Protein AF-Q7RFS0-F1 (afdb_monomer_lite)

Foldseek 3Di:
DPPVVVVPPPPPDVPPPVVVVVVVVLVVVCVVCVPPPLVVLAQQELVNLVVVVVLLLVLLVLVLVLLVLLLVLLVLLVVDAPDPLNLQLQQCCFVVVPPVSCVVDPSSVVLVVSQQVSLVVQLVSCVVSPNNVLSVLLSLLSSLVSVLSSVLSVLQQQFQAPDPVCCVVDVRGNVPVSVVVNVVSVVVSCVSVVLSVCVVVVNFWDWDWDWDQDPPPDDDDDPPRDTDTDIDIDTSSSVSLLVCLLLLNDGLSSLSYDHPLDPVVLVVSLVSSLVSLVVNLVVLVVSLVVSLVSCVVPPSHDPVSSVVSSVSNSVSSVVSSVSSNVSNVSSNVSSVSVVSVVVVVVVVVVVVVVVVVVVVVVVVVVVVPDDDD

pLDDT: mean 70.52, std 19.27, range [23.48, 95.38]

Sequence (373 aa):
VNIYKINEASYNRPTNIIYDKIQKYYYFLYIKYNGINLKKNISCYVDDIKTNSIKNILLFIFFICLIAVKITIIAIIYAFNFDNQLKQNLYQITHFHNIQNIELSLMLQIIFIIISVYAISVFLINFFTYSLFEAIFMFILYISNLLSYSFVLFILSFSPPSYNIFVYFTAQKDILLILCVFIYEIHLFLSDSYMFIYMLIGGEYITYKYRTENKQQNNVNNDYKKIEEVSVSISVISFMVVKIIKYMKAPLLLNRIIIGNNFIKNTRLDNFLYFSHIKEIIVKLIIYFFCFFILEKNGYINFFFLVTLFSINIFISLLYLILTKIYRNAAMKSIIVQSIFSDINRGMHTFLTFAFYLAKFSCQILYFFPLFR

Organism: Plasmodium yoelii yoelii (NCBI:txid73239)

Structure (mmCIF, N/CA/C/O backbone):
data_AF-Q7RFS0-F1
#
_entry.id   AF-Q7RFS0-F1
#
loop_
_atom_site.group_PDB
_atom_site.id
_atom_site.type_symbol
_atom_site.label_atom_id
_atom_site.label_alt_id
_atom_site.label_comp_id
_atom_site.label_asym_id
_atom_site.label_entity_id
_atom_site.label_seq_id
_atom_site.pdbx_PDB_ins_code
_atom_site.Cartn_x
_atom_site.Cartn_y
_atom_site.Cartn_z
_atom_site.occupancy
_atom_site.B_iso_or_equiv
_atom_site.auth_seq_id
_atom_site.auth_comp_id
_atom_site.auth_asym_id
_atom_site.auth_atom_id
_atom_site.pdbx_PDB_model_num
ATOM 1 N N . VAL A 1 1 ? 7.204 31.954 -35.630 1.00 33.44 1 VAL A N 1
ATOM 2 C CA . VAL A 1 1 ? 8.689 32.007 -35.714 1.00 33.44 1 VAL A CA 1
ATOM 3 C C . VAL A 1 1 ? 9.140 31.163 -36.901 1.00 33.44 1 VAL A C 1
ATOM 5 O O . VAL A 1 1 ? 8.712 30.023 -37.007 1.00 33.44 1 VAL A O 1
ATOM 8 N N . ASN A 1 2 ? 9.913 31.740 -37.826 1.00 23.48 2 ASN A N 1
ATOM 9 C CA . ASN A 1 2 ? 10.309 31.112 -39.090 1.00 23.48 2 ASN A CA 1
ATOM 10 C C . ASN A 1 2 ? 11.392 30.041 -38.833 1.00 23.48 2 ASN A C 1
ATOM 12 O O . ASN A 1 2 ? 12.508 30.382 -38.441 1.00 23.48 2 ASN A O 1
ATOM 16 N N . ILE A 1 3 ? 11.051 28.759 -38.995 1.00 29.56 3 ILE A N 1
ATOM 17 C CA . ILE A 1 3 ? 11.868 27.601 -38.567 1.00 29.56 3 ILE A CA 1
ATOM 18 C C . ILE A 1 3 ? 13.227 27.555 -39.291 1.00 29.56 3 ILE A C 1
ATOM 20 O O . ILE A 1 3 ? 14.213 27.092 -38.726 1.00 29.56 3 ILE A O 1
ATOM 24 N N . TYR A 1 4 ? 13.322 28.141 -40.485 1.00 28.92 4 TYR A N 1
ATOM 25 C CA . TYR A 1 4 ? 14.564 28.199 -41.260 1.00 28.92 4 TYR A CA 1
ATOM 26 C C . TYR A 1 4 ? 15.617 29.179 -40.714 1.00 28.92 4 TYR A C 1
ATOM 28 O O . TYR A 1 4 ? 16.790 29.033 -41.037 1.00 28.92 4 TYR A O 1
ATOM 36 N N . LYS A 1 5 ? 15.248 30.127 -39.837 1.00 27.48 5 LYS A N 1
ATOM 37 C CA . LYS A 1 5 ? 16.207 31.061 -39.207 1.00 27.48 5 LYS A CA 1
ATOM 38 C C . LYS A 1 5 ? 16.898 30.507 -37.954 1.00 27.48 5 LYS A C 1
ATOM 40 O O . LYS A 1 5 ? 17.802 31.149 -37.432 1.00 27.48 5 LYS A O 1
ATOM 45 N N . ILE A 1 6 ? 16.509 29.328 -37.460 1.00 34.56 6 ILE A N 1
ATOM 46 C CA . ILE A 1 6 ? 17.149 28.716 -36.278 1.00 34.56 6 ILE A CA 1
ATOM 47 C C . ILE A 1 6 ? 18.483 28.041 -36.646 1.00 34.56 6 ILE A C 1
ATOM 49 O O . ILE A 1 6 ? 19.317 27.833 -35.770 1.00 34.56 6 ILE A O 1
ATOM 53 N N . ASN A 1 7 ? 18.742 27.783 -37.932 1.00 31.30 7 ASN A N 1
ATOM 54 C CA . ASN A 1 7 ? 20.014 27.204 -38.376 1.00 31.30 7 ASN A CA 1
ATOM 55 C C . ASN A 1 7 ? 21.203 28.182 -38.314 1.00 31.30 7 ASN A C 1
ATOM 57 O O . ASN A 1 7 ? 22.340 27.731 -38.397 1.00 31.30 7 ASN A O 1
ATOM 61 N N . GLU A 1 8 ? 20.967 29.485 -38.124 1.00 34.28 8 GLU A N 1
ATOM 62 C CA . GLU A 1 8 ? 22.029 30.507 -38.062 1.00 34.28 8 GLU A CA 1
ATOM 63 C C . GLU A 1 8 ? 22.205 31.136 -36.674 1.00 34.28 8 GLU A C 1
ATOM 65 O O . GLU A 1 8 ? 23.156 31.881 -36.442 1.00 34.28 8 GLU A O 1
ATOM 70 N N . ALA A 1 9 ? 21.333 30.822 -35.713 1.00 32.38 9 ALA A N 1
ATOM 71 C CA . ALA A 1 9 ? 21.548 31.240 -34.337 1.00 32.38 9 ALA A CA 1
ATOM 72 C C . ALA A 1 9 ? 22.547 30.275 -33.696 1.00 32.38 9 ALA A C 1
ATOM 74 O O . ALA A 1 9 ? 22.195 29.154 -33.323 1.00 32.38 9 ALA A O 1
ATOM 75 N N . SER A 1 10 ? 23.796 30.722 -33.576 1.00 34.16 10 SER A N 1
ATOM 76 C CA . SER A 1 10 ? 24.861 30.100 -32.794 1.00 34.16 10 SER A CA 1
ATOM 77 C C . SER A 1 10 ? 24.432 29.946 -31.332 1.00 34.16 10 SER A C 1
ATOM 79 O O . SER A 1 10 ? 24.790 30.711 -30.438 1.00 34.16 10 SER A O 1
ATOM 81 N N . TYR A 1 11 ? 23.641 28.910 -31.067 1.00 31.56 11 TYR A N 1
ATOM 82 C CA . TYR A 1 11 ? 23.480 28.368 -29.734 1.00 31.56 11 TYR A CA 1
ATOM 83 C C . TYR A 1 11 ? 24.864 27.878 -29.317 1.00 31.56 11 TYR A C 1
ATOM 85 O O . TYR A 1 11 ? 25.320 26.826 -29.772 1.00 31.56 11 TYR A O 1
ATOM 93 N N . ASN A 1 12 ? 25.528 28.645 -28.451 1.00 33.50 12 ASN A N 1
ATOM 94 C CA . ASN A 1 12 ? 26.678 28.189 -27.683 1.00 33.50 12 ASN A CA 1
ATOM 95 C C . ASN A 1 12 ? 26.211 27.040 -26.782 1.00 33.50 12 ASN A C 1
ATOM 97 O O . ASN A 1 12 ? 25.942 27.204 -25.591 1.00 33.50 12 ASN A O 1
ATOM 101 N N . ARG A 1 13 ? 26.071 25.847 -27.372 1.00 33.34 13 ARG A N 1
ATOM 102 C CA . ARG A 1 13 ? 26.117 24.601 -26.621 1.00 33.34 13 ARG A CA 1
ATOM 103 C C . ARG A 1 13 ? 27.443 24.629 -25.863 1.00 33.34 13 ARG A C 1
ATOM 105 O O . ARG A 1 13 ? 28.452 24.967 -26.475 1.00 33.34 13 ARG A O 1
ATOM 112 N N . PRO A 1 14 ? 27.475 24.280 -24.570 1.00 30.72 14 PRO A N 1
ATOM 113 C CA . PRO A 1 14 ? 28.734 24.031 -23.889 1.00 30.72 14 PRO A CA 1
ATOM 114 C C . PRO A 1 14 ? 29.461 22.915 -24.653 1.00 30.72 14 PRO A C 1
ATOM 116 O O . PRO A 1 14 ? 29.115 21.740 -24.548 1.00 30.72 14 PRO A O 1
ATOM 119 N N . THR A 1 15 ? 30.417 23.298 -25.497 1.00 32.66 15 THR A N 1
ATOM 120 C CA . THR A 1 15 ? 31.172 22.412 -26.397 1.00 32.66 15 THR A CA 1
ATOM 121 C C . THR A 1 15 ? 32.240 21.615 -25.660 1.00 32.66 15 THR A C 1
ATOM 123 O O . THR A 1 15 ? 32.735 20.631 -26.192 1.00 32.66 15 THR A O 1
ATOM 126 N N . ASN A 1 16 ? 32.522 21.955 -24.401 1.00 32.62 16 ASN A N 1
ATOM 127 C CA . ASN A 1 16 ? 33.487 21.249 -23.564 1.00 32.62 16 ASN A CA 1
ATOM 128 C C . ASN A 1 16 ? 32.806 20.364 -22.517 1.00 32.62 16 ASN A C 1
ATOM 130 O O . ASN A 1 16 ? 33.181 20.340 -21.347 1.00 32.62 16 ASN A O 1
ATOM 134 N N . ILE A 1 17 ? 31.819 19.579 -22.940 1.00 38.00 17 ILE A N 1
ATOM 135 C CA . ILE A 1 17 ? 31.648 18.272 -22.314 1.00 38.00 17 ILE A CA 1
ATOM 136 C C . ILE A 1 17 ? 32.769 17.420 -22.913 1.00 38.00 17 ILE A C 1
ATOM 138 O O . ILE A 1 17 ? 32.810 17.250 -24.125 1.00 38.00 17 ILE A O 1
ATOM 142 N N . ILE A 1 18 ? 33.720 16.952 -22.100 1.00 37.06 18 ILE A N 1
ATOM 143 C CA . ILE A 1 18 ? 34.888 16.189 -22.570 1.00 37.06 18 ILE A CA 1
ATOM 144 C C . ILE A 1 18 ? 34.407 14.833 -23.119 1.00 37.06 18 ILE A C 1
ATOM 146 O O . ILE A 1 18 ? 34.414 13.826 -22.406 1.00 37.06 18 ILE A O 1
ATOM 150 N N . TYR A 1 19 ? 33.948 14.820 -24.372 1.00 35.28 19 TYR A N 1
ATOM 151 C CA . TYR A 1 19 ? 33.377 13.655 -25.048 1.00 35.28 19 TYR A CA 1
ATOM 152 C C . TYR A 1 19 ? 34.352 12.471 -25.032 1.00 35.28 19 TYR A C 1
ATOM 154 O O . TYR A 1 19 ? 33.921 11.352 -24.777 1.00 35.28 19 TYR A O 1
ATOM 162 N N . ASP A 1 20 ? 35.661 12.713 -25.127 1.00 39.09 20 ASP A N 1
ATOM 163 C CA . ASP A 1 20 ? 36.686 11.661 -25.077 1.00 39.09 20 ASP A CA 1
ATOM 164 C C . ASP A 1 20 ? 36.799 10.963 -23.711 1.00 39.09 20 ASP A C 1
ATOM 166 O O . ASP A 1 20 ? 37.011 9.749 -23.635 1.00 39.09 20 ASP A O 1
ATOM 170 N N . LYS A 1 21 ? 36.631 11.699 -22.601 1.00 43.09 21 LYS A N 1
ATOM 171 C CA . LYS A 1 21 ? 36.614 11.101 -21.250 1.00 43.09 21 LYS A CA 1
ATOM 172 C C . LYS A 1 21 ? 35.325 10.316 -21.025 1.00 43.09 21 LYS A C 1
ATOM 174 O O . LYS A 1 21 ? 35.352 9.251 -20.411 1.00 43.09 21 LYS A O 1
ATOM 179 N N . ILE A 1 22 ? 34.217 10.827 -21.554 1.00 45.09 22 ILE A N 1
ATOM 180 C CA . ILE A 1 22 ? 32.902 10.192 -21.492 1.00 45.09 22 ILE A CA 1
ATOM 181 C C . ILE A 1 22 ? 32.878 8.903 -22.325 1.00 45.09 22 ILE A C 1
ATOM 183 O O . ILE A 1 22 ? 32.408 7.874 -21.844 1.00 45.09 22 ILE A O 1
ATOM 187 N N . GLN A 1 23 ? 33.466 8.911 -23.522 1.00 49.97 23 GLN A N 1
ATOM 188 C CA . GLN A 1 23 ? 33.548 7.748 -24.402 1.00 49.97 23 GLN A CA 1
ATOM 189 C C . GLN A 1 23 ? 34.421 6.642 -23.796 1.00 49.97 23 GLN A C 1
ATOM 191 O O . GLN A 1 23 ? 34.001 5.487 -23.780 1.00 49.97 23 GLN A O 1
ATOM 196 N N . LYS A 1 24 ? 35.578 6.981 -23.202 1.00 50.44 24 LYS A N 1
ATOM 197 C CA . LYS A 1 24 ? 36.419 6.009 -22.473 1.00 50.44 24 LYS A CA 1
ATOM 198 C C . LYS A 1 24 ? 35.708 5.412 -21.257 1.00 50.44 24 LYS A C 1
ATOM 200 O O . LYS A 1 24 ? 35.782 4.205 -21.041 1.00 50.44 24 LYS A O 1
ATOM 205 N N . TYR A 1 25 ? 34.989 6.232 -20.489 1.00 51.62 25 TYR A N 1
ATOM 206 C CA . TYR A 1 25 ? 34.185 5.763 -19.358 1.00 51.62 25 TYR A CA 1
ATOM 207 C C . TYR A 1 25 ? 33.082 4.789 -19.802 1.00 51.62 25 TYR A C 1
ATOM 209 O O . TYR A 1 25 ? 32.900 3.740 -19.185 1.00 51.62 25 TYR A O 1
ATOM 217 N N . TYR A 1 26 ? 32.391 5.078 -20.907 1.00 49.09 26 TYR A N 1
ATOM 218 C CA . TYR A 1 26 ? 31.376 4.177 -21.456 1.00 49.09 26 TYR A CA 1
ATOM 219 C C . TYR A 1 26 ? 31.959 2.902 -22.063 1.00 49.09 26 TYR A C 1
ATOM 221 O O . TYR A 1 26 ? 31.357 1.842 -21.916 1.00 49.09 26 TYR A O 1
ATOM 229 N N . TYR A 1 27 ? 33.150 2.967 -22.656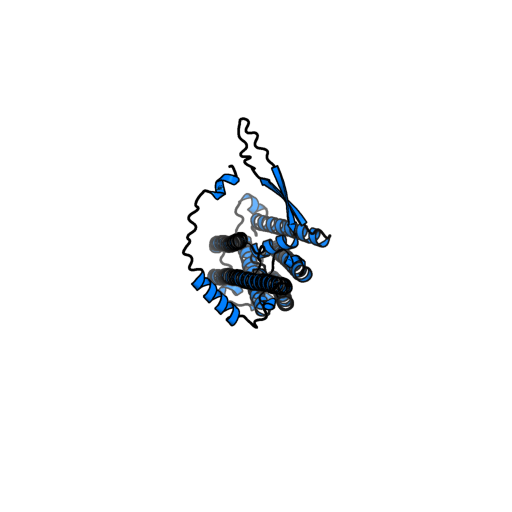 1.00 51.88 27 TYR A N 1
ATOM 230 C CA . TYR A 1 27 ? 33.875 1.784 -23.122 1.00 51.88 27 TYR A CA 1
ATOM 231 C C . TYR A 1 27 ? 34.301 0.884 -21.950 1.00 51.88 27 TYR A C 1
ATOM 233 O O . TYR A 1 27 ? 34.178 -0.338 -22.009 1.00 51.88 27 TYR A O 1
ATOM 241 N N . PHE A 1 28 ? 34.722 1.483 -20.834 1.00 56.00 28 PHE A N 1
ATOM 242 C CA . PHE A 1 28 ? 35.006 0.754 -19.598 1.00 56.00 28 PHE A CA 1
ATOM 243 C C . PHE A 1 28 ? 33.745 0.100 -19.011 1.00 56.00 28 PHE A C 1
ATOM 245 O O . PHE A 1 28 ? 33.789 -1.053 -18.586 1.00 56.00 28 PHE A O 1
ATOM 252 N N . LEU A 1 29 ? 32.603 0.797 -19.027 1.00 51.72 29 LEU A N 1
ATOM 253 C CA . LEU A 1 29 ? 31.315 0.208 -18.645 1.00 51.72 29 LEU A CA 1
ATOM 254 C C . LEU A 1 29 ? 30.920 -0.934 -19.597 1.00 51.72 29 LEU A C 1
ATOM 256 O O . LEU A 1 29 ? 30.489 -1.983 -19.126 1.00 51.72 29 LEU A O 1
ATOM 260 N N . TYR A 1 30 ? 31.129 -0.782 -20.905 1.00 50.69 30 TYR A N 1
ATOM 261 C CA . TYR A 1 30 ? 30.903 -1.844 -21.886 1.00 50.69 30 TYR A CA 1
ATOM 262 C C . TYR A 1 30 ? 31.684 -3.118 -21.533 1.00 50.69 30 TYR A C 1
ATOM 264 O O . TYR A 1 30 ? 31.089 -4.186 -21.418 1.00 50.69 30 TYR A O 1
ATOM 272 N N . ILE A 1 31 ? 32.986 -2.993 -21.253 1.00 54.34 31 ILE A N 1
ATOM 273 C CA . ILE A 1 31 ? 33.847 -4.115 -20.845 1.00 54.34 31 ILE A CA 1
ATOM 274 C C . ILE A 1 31 ? 33.400 -4.703 -19.497 1.00 54.34 31 ILE A C 1
ATOM 276 O O . ILE A 1 31 ? 33.307 -5.920 -19.361 1.00 54.34 31 ILE A O 1
ATOM 280 N N . LYS A 1 32 ? 33.075 -3.856 -18.511 1.00 54.88 32 LYS A N 1
ATOM 281 C CA . LYS A 1 32 ? 32.660 -4.281 -17.162 1.00 54.88 32 LYS A CA 1
ATOM 282 C C . LYS A 1 32 ? 31.341 -5.060 -17.149 1.00 54.88 32 LYS A C 1
ATOM 284 O O . LYS A 1 32 ? 31.164 -5.938 -16.309 1.00 54.88 32 LYS A O 1
ATOM 289 N N . TYR A 1 33 ? 30.400 -4.701 -18.020 1.00 50.41 33 TYR A N 1
ATOM 290 C CA . TYR A 1 33 ? 29.066 -5.306 -18.067 1.00 50.41 33 TYR A CA 1
ATOM 291 C C . TYR A 1 33 ? 28.902 -6.334 -19.198 1.00 50.41 33 TYR A C 1
ATOM 293 O O . TYR A 1 33 ? 27.838 -6.950 -19.301 1.00 50.41 33 TYR A O 1
ATOM 301 N N . ASN A 1 34 ? 29.947 -6.575 -19.998 1.00 41.22 34 ASN A N 1
ATOM 302 C CA . ASN A 1 34 ? 29.963 -7.639 -20.996 1.00 41.22 34 ASN A CA 1
ATOM 303 C C . ASN A 1 34 ? 29.877 -9.002 -20.288 1.00 41.22 34 ASN A C 1
ATOM 305 O O . ASN A 1 34 ? 30.751 -9.365 -19.506 1.00 41.22 34 ASN A O 1
ATOM 309 N N . GLY A 1 35 ? 28.786 -9.736 -20.517 1.00 41.88 35 GLY A N 1
ATOM 310 C CA . GLY A 1 35 ? 28.496 -11.017 -19.857 1.00 41.88 35 GLY A CA 1
ATOM 311 C C . GLY A 1 35 ? 27.450 -10.952 -18.735 1.00 41.88 35 GLY A C 1
ATOM 312 O O . GLY A 1 35 ? 26.959 -11.995 -18.303 1.00 41.88 35 GLY A O 1
ATOM 313 N N . ILE A 1 36 ? 27.025 -9.760 -18.296 1.00 44.59 36 ILE A N 1
ATOM 314 C CA . ILE A 1 36 ? 25.878 -9.637 -17.385 1.00 44.59 36 ILE A CA 1
ATOM 315 C C . ILE A 1 36 ? 24.595 -9.757 -18.209 1.00 44.59 36 ILE A C 1
ATOM 317 O O . ILE A 1 36 ? 24.362 -9.0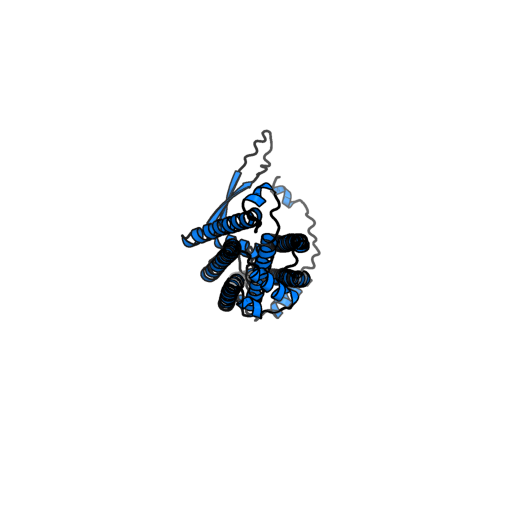04 -19.151 1.00 44.59 36 ILE A O 1
ATOM 321 N N . ASN A 1 37 ? 23.745 -10.718 -17.846 1.00 38.22 37 ASN A N 1
ATOM 322 C CA . ASN A 1 37 ? 22.503 -11.018 -18.551 1.00 38.22 37 ASN A CA 1
ATOM 323 C C . ASN A 1 37 ? 21.497 -9.857 -18.376 1.00 38.22 37 ASN A C 1
ATOM 325 O O . ASN A 1 37 ? 20.677 -9.856 -17.454 1.00 38.22 37 ASN A O 1
ATOM 329 N N . LEU A 1 38 ? 21.591 -8.844 -19.250 1.00 40.00 38 LEU A N 1
ATOM 330 C CA . LEU A 1 38 ? 20.842 -7.578 -19.200 1.00 40.00 38 LEU A CA 1
ATOM 331 C C . LEU A 1 38 ? 19.326 -7.777 -19.084 1.00 40.00 38 LEU A C 1
ATOM 333 O O . LEU A 1 38 ? 18.658 -6.932 -18.493 1.00 40.00 38 LEU A O 1
ATOM 337 N N . LYS A 1 39 ? 18.801 -8.922 -19.550 1.00 41.94 39 LYS A N 1
ATOM 338 C CA . LYS A 1 39 ? 17.389 -9.311 -19.414 1.00 41.94 39 LYS A CA 1
ATOM 339 C C . LYS A 1 39 ? 16.875 -9.270 -17.971 1.00 41.94 39 LYS A C 1
ATOM 341 O O . LYS A 1 39 ? 15.735 -8.872 -17.758 1.00 41.94 39 LYS A O 1
ATOM 346 N N . LYS A 1 40 ? 17.701 -9.619 -16.975 1.00 39.69 40 LYS A N 1
ATOM 347 C CA . LYS A 1 40 ? 17.305 -9.585 -15.550 1.00 39.69 40 LYS A CA 1
ATOM 348 C C . LYS A 1 40 ? 17.186 -8.166 -14.974 1.00 39.69 40 LYS A C 1
ATOM 350 O O . LYS A 1 40 ? 16.533 -7.987 -13.951 1.00 39.69 40 LYS A O 1
ATOM 355 N N . ASN A 1 41 ? 17.779 -7.167 -15.631 1.00 42.66 41 ASN A N 1
ATOM 356 C CA . ASN A 1 41 ? 17.824 -5.777 -15.168 1.00 42.66 41 ASN A CA 1
ATOM 357 C C . ASN A 1 41 ? 16.944 -4.836 -16.007 1.00 42.66 41 ASN A C 1
ATOM 359 O O . ASN A 1 41 ? 17.084 -3.620 -15.892 1.00 42.66 41 ASN A O 1
ATOM 363 N N . ILE A 1 42 ? 16.063 -5.372 -16.858 1.00 50.00 42 ILE A N 1
ATOM 364 C CA . ILE A 1 42 ? 15.166 -4.559 -17.683 1.00 50.00 42 ILE A CA 1
ATOM 365 C C . ILE A 1 42 ? 14.149 -3.861 -16.773 1.00 50.00 42 ILE A C 1
ATOM 367 O O . ILE A 1 42 ? 13.373 -4.503 -16.066 1.00 50.00 42 ILE A O 1
ATOM 371 N N . SER A 1 43 ? 14.170 -2.530 -16.776 1.00 51.28 43 SER A N 1
ATOM 372 C CA . SER A 1 43 ? 13.094 -1.710 -16.227 1.00 51.28 43 SER A CA 1
ATOM 373 C C . SER A 1 43 ? 11.808 -1.923 -17.024 1.00 51.28 43 SER A C 1
ATOM 375 O O . SER A 1 43 ? 11.848 -1.919 -18.252 1.00 51.28 43 SER A O 1
ATOM 377 N N . CYS A 1 44 ? 10.670 -2.073 -16.348 1.00 56.94 44 CYS A N 1
ATOM 378 C CA . CYS A 1 44 ? 9.390 -2.283 -17.020 1.00 56.94 44 CYS A CA 1
ATOM 379 C C . CYS A 1 44 ? 8.887 -0.977 -17.652 1.00 56.94 44 CYS A C 1
ATOM 381 O O . CYS A 1 44 ? 8.639 0.010 -16.950 1.00 56.94 44 CYS A O 1
ATOM 383 N N . TYR A 1 45 ? 8.708 -0.985 -18.974 1.00 57.97 45 TYR A N 1
ATOM 384 C CA . TYR A 1 45 ? 8.052 0.105 -19.687 1.00 57.97 45 TYR A CA 1
ATOM 385 C C . TYR A 1 45 ? 6.551 0.093 -19.426 1.00 57.97 45 TYR A C 1
ATOM 387 O O . TYR A 1 45 ? 5.949 -0.971 -19.319 1.00 57.97 45 TYR A O 1
ATOM 395 N N . VAL A 1 46 ? 5.935 1.276 -19.378 1.00 55.34 46 VAL A N 1
ATOM 396 C CA . VAL A 1 46 ? 4.477 1.416 -19.221 1.00 55.34 46 VAL A CA 1
ATOM 397 C C . VAL A 1 46 ? 3.692 0.596 -20.257 1.00 55.34 46 VAL A C 1
ATOM 399 O O . VAL A 1 46 ? 2.670 0.009 -19.909 1.00 55.34 46 VAL A O 1
ATOM 402 N N . ASP A 1 47 ? 4.187 0.505 -21.492 1.00 46.91 47 ASP A N 1
ATOM 403 C CA . ASP A 1 47 ? 3.543 -0.268 -22.560 1.00 46.91 47 ASP A CA 1
ATOM 404 C C . ASP A 1 47 ? 3.750 -1.784 -22.399 1.00 46.91 47 ASP A C 1
ATOM 406 O O . ASP A 1 47 ? 2.826 -2.559 -22.645 1.00 46.91 47 ASP A O 1
ATOM 410 N N . ASP A 1 48 ? 4.899 -2.210 -21.860 1.00 56.25 48 ASP A N 1
ATOM 411 C CA . ASP A 1 48 ? 5.189 -3.620 -21.563 1.00 56.25 48 ASP A CA 1
ATOM 412 C C . ASP A 1 48 ? 4.403 -4.142 -20.349 1.00 56.25 48 ASP A C 1
ATOM 414 O O . ASP A 1 48 ? 4.172 -5.347 -20.245 1.00 56.25 48 ASP A O 1
ATOM 418 N N . ILE A 1 49 ? 3.927 -3.270 -19.445 1.00 56.31 49 ILE A N 1
ATOM 419 C CA . ILE A 1 49 ? 3.066 -3.659 -18.305 1.00 56.31 49 ILE A CA 1
ATOM 420 C C . ILE A 1 49 ? 1.806 -4.390 -18.793 1.00 56.31 49 ILE A C 1
ATOM 422 O O . ILE A 1 49 ? 1.321 -5.290 -18.102 1.00 56.31 49 ILE A O 1
ATOM 426 N N . LYS A 1 50 ? 1.308 -4.073 -19.997 1.00 58.56 50 LYS A N 1
ATOM 427 C CA . LYS A 1 50 ? 0.165 -4.772 -20.608 1.00 58.56 50 LYS A CA 1
ATOM 428 C C . LYS A 1 50 ? 0.425 -6.265 -20.814 1.00 58.56 50 LYS A C 1
ATOM 430 O O . LYS A 1 50 ? -0.491 -7.062 -20.649 1.00 58.56 50 LYS A O 1
ATOM 435 N N . THR A 1 51 ? 1.665 -6.653 -21.118 1.00 58.81 51 THR A N 1
ATOM 436 C CA . THR A 1 51 ? 2.027 -8.053 -21.404 1.00 58.81 51 THR A CA 1
ATOM 437 C C . THR A 1 51 ? 2.026 -8.943 -20.151 1.00 58.81 51 THR A C 1
ATOM 439 O O . THR A 1 51 ? 1.816 -10.146 -20.257 1.00 58.81 51 THR A O 1
ATOM 442 N N . ASN A 1 52 ? 2.156 -8.360 -18.949 1.00 62.28 52 ASN A N 1
ATOM 443 C CA . ASN A 1 52 ? 2.057 -9.049 -17.651 1.00 62.28 52 ASN A CA 1
ATOM 444 C C . ASN A 1 52 ? 0.657 -8.905 -17.014 1.00 62.28 52 ASN A C 1
ATOM 446 O O . ASN A 1 52 ? 0.526 -8.688 -15.805 1.00 62.28 52 ASN A O 1
ATOM 450 N N . SER A 1 53 ? -0.402 -9.010 -17.822 1.00 62.50 53 SER A N 1
ATOM 451 C CA . SER A 1 53 ? -1.789 -8.722 -17.425 1.00 62.50 53 SER A CA 1
ATOM 452 C C . SER A 1 53 ? -2.256 -9.507 -16.193 1.00 62.50 53 SER A C 1
ATOM 454 O O . SER A 1 53 ? -2.788 -8.906 -15.264 1.00 62.50 53 SER A O 1
ATOM 456 N N . ILE A 1 54 ? -1.982 -10.814 -16.118 1.00 68.44 54 ILE A N 1
ATOM 457 C CA . ILE A 1 54 ? -2.451 -11.686 -15.022 1.00 68.44 54 ILE A CA 1
ATOM 458 C C . ILE A 1 54 ? -1.894 -11.245 -13.661 1.00 68.44 54 ILE A C 1
ATOM 460 O O . ILE A 1 54 ? -2.639 -11.151 -12.685 1.00 68.44 54 ILE A O 1
ATOM 464 N N . LYS A 1 55 ? -0.596 -10.915 -13.591 1.00 73.00 55 LYS A N 1
ATOM 465 C CA . LYS A 1 55 ? 0.037 -10.452 -12.344 1.00 73.00 55 LYS A CA 1
ATOM 466 C C . LYS A 1 55 ? -0.569 -9.130 -11.866 1.00 73.00 55 LYS A C 1
ATOM 468 O O . LYS A 1 55 ? -0.808 -8.959 -10.674 1.00 73.00 55 LYS A O 1
ATOM 473 N N . ASN A 1 56 ? -0.848 -8.218 -12.797 1.00 74.38 56 ASN A N 1
ATOM 474 C CA . ASN A 1 56 ? -1.429 -6.914 -12.479 1.00 74.38 56 ASN A CA 1
ATOM 475 C C . ASN A 1 56 ? -2.904 -7.023 -12.071 1.00 74.38 56 ASN A C 1
ATOM 477 O O . ASN A 1 56 ? -3.312 -6.364 -11.120 1.00 74.38 56 ASN A O 1
ATOM 481 N N . ILE A 1 57 ? -3.685 -7.891 -12.725 1.00 78.56 57 ILE A N 1
ATOM 482 C CA . ILE A 1 57 ? -5.082 -8.171 -12.356 1.00 78.56 57 ILE A CA 1
ATOM 483 C C . ILE A 1 57 ? -5.159 -8.669 -10.912 1.00 78.56 57 ILE A C 1
ATOM 485 O O . ILE A 1 57 ? -5.960 -8.166 -10.126 1.00 78.56 57 ILE A O 1
ATOM 489 N N . LEU A 1 58 ? -4.296 -9.616 -10.546 1.00 81.25 58 LEU A N 1
ATOM 490 C CA . LEU A 1 58 ? -4.276 -10.188 -9.205 1.00 81.25 58 LEU A CA 1
ATOM 491 C C . LEU A 1 58 ? -3.922 -9.127 -8.148 1.00 81.25 58 LEU A C 1
ATOM 493 O O . LEU A 1 58 ? -4.556 -9.054 -7.098 1.00 81.25 58 LEU A O 1
ATOM 497 N N . LEU A 1 59 ? -2.997 -8.221 -8.463 1.00 81.50 59 LEU A N 1
ATOM 498 C CA . LEU A 1 59 ? -2.668 -7.075 -7.615 1.00 81.50 59 LEU A CA 1
ATOM 499 C C . LEU A 1 59 ? -3.855 -6.105 -7.452 1.00 81.50 59 LEU A C 1
ATOM 501 O O . LEU A 1 59 ? -4.107 -5.613 -6.351 1.00 81.50 59 LEU A O 1
ATOM 505 N N . PHE A 1 60 ? -4.615 -5.859 -8.522 1.00 83.81 60 PHE A N 1
ATOM 506 C CA . PHE A 1 60 ? -5.798 -4.993 -8.486 1.00 83.81 60 PHE A CA 1
ATOM 507 C C . PHE A 1 60 ? -6.931 -5.576 -7.644 1.00 83.81 60 PHE A C 1
ATOM 509 O O . PHE A 1 60 ? -7.543 -4.836 -6.874 1.00 83.81 60 PHE A O 1
ATOM 516 N N . ILE A 1 61 ? -7.165 -6.889 -7.726 1.00 86.38 61 ILE A N 1
ATOM 517 C CA . ILE A 1 61 ? -8.137 -7.581 -6.868 1.00 86.38 61 ILE A CA 1
ATOM 518 C C . ILE A 1 61 ? -7.792 -7.334 -5.399 1.00 86.38 61 ILE A C 1
ATOM 520 O O . ILE A 1 61 ? -8.648 -6.910 -4.630 1.00 86.38 61 ILE A O 1
ATOM 524 N N . PHE A 1 62 ? -6.524 -7.500 -5.021 1.00 84.69 62 PHE A N 1
ATOM 525 C CA . PHE A 1 62 ? -6.091 -7.305 -3.636 1.00 84.69 62 PHE A CA 1
ATOM 526 C C . PHE A 1 62 ? -6.206 -5.865 -3.163 1.00 84.69 62 PHE A C 1
ATOM 528 O O . PHE A 1 62 ? -6.598 -5.610 -2.026 1.00 84.69 62 PHE A O 1
ATOM 535 N N . PHE A 1 63 ? -5.935 -4.914 -4.048 1.00 85.00 63 PHE A N 1
ATOM 536 C CA . PHE A 1 63 ? -6.159 -3.509 -3.755 1.00 85.00 63 PHE A CA 1
ATOM 537 C C . PHE A 1 63 ? -7.646 -3.186 -3.522 1.00 85.00 63 PHE A C 1
ATOM 539 O O . PHE A 1 63 ? -7.963 -2.428 -2.605 1.00 85.00 63 PHE A O 1
ATOM 546 N N . ILE A 1 64 ? -8.562 -3.784 -4.288 1.00 87.19 64 ILE A N 1
ATOM 547 C CA . ILE A 1 64 ? -10.011 -3.645 -4.066 1.00 87.19 64 ILE A CA 1
ATOM 548 C C . ILE A 1 64 ? -10.418 -4.331 -2.755 1.00 87.19 64 ILE A C 1
ATOM 550 O O . ILE A 1 64 ? -11.149 -3.744 -1.953 1.00 87.19 64 ILE A O 1
ATOM 554 N N . CYS A 1 65 ? -9.888 -5.527 -2.485 1.00 89.44 65 CYS A N 1
ATOM 555 C CA . CYS A 1 65 ? -10.098 -6.237 -1.225 1.00 89.44 65 CYS A CA 1
ATOM 556 C C . CYS A 1 65 ? -9.611 -5.428 -0.016 1.00 89.44 65 CYS A C 1
ATOM 558 O O . CYS A 1 65 ? -10.280 -5.445 1.010 1.00 89.44 65 CYS A O 1
ATOM 560 N N . LEU A 1 66 ? -8.514 -4.669 -0.121 1.00 90.81 66 LEU A N 1
ATOM 561 C CA . LEU A 1 66 ? -8.059 -3.776 0.952 1.00 90.81 66 LEU A CA 1
ATOM 562 C C . LEU A 1 66 ? -9.129 -2.750 1.332 1.00 90.81 66 LEU A C 1
ATOM 564 O O . LEU A 1 66 ? -9.353 -2.488 2.513 1.00 90.81 66 LEU A O 1
ATOM 568 N N . ILE A 1 67 ? -9.753 -2.133 0.326 1.00 88.50 67 ILE A N 1
ATOM 569 C CA . ILE A 1 67 ? -10.790 -1.119 0.532 1.00 88.50 67 ILE A CA 1
ATOM 570 C C . ILE A 1 67 ? -12.020 -1.784 1.155 1.00 88.50 67 ILE A C 1
ATOM 572 O O . ILE A 1 67 ? -12.551 -1.281 2.142 1.00 88.50 67 ILE A O 1
ATOM 576 N N . ALA A 1 68 ? -12.407 -2.964 0.660 1.00 90.38 68 ALA A N 1
ATOM 577 C CA . ALA A 1 68 ? -13.481 -3.753 1.257 1.00 90.38 68 ALA A CA 1
ATOM 578 C C . ALA A 1 68 ? -13.187 -4.098 2.729 1.00 90.38 68 ALA A C 1
ATOM 580 O O . ALA A 1 68 ? -14.045 -3.896 3.581 1.00 90.38 68 ALA A O 1
ATOM 581 N N . VAL A 1 69 ? -11.962 -4.521 3.058 1.00 92.94 69 VAL A N 1
ATOM 582 C CA . VAL A 1 69 ? -11.539 -4.801 4.440 1.00 92.94 69 VAL A CA 1
ATOM 583 C C . VAL A 1 69 ? -11.677 -3.560 5.319 1.00 92.94 69 VAL A C 1
ATOM 585 O O . VAL A 1 69 ? -12.254 -3.640 6.403 1.00 92.94 69 VAL A O 1
ATOM 588 N N . LYS A 1 70 ? -11.235 -2.387 4.858 1.00 92.06 70 LYS A N 1
ATOM 589 C CA . LYS A 1 70 ? -11.437 -1.142 5.611 1.00 92.06 70 LYS A CA 1
ATOM 590 C C . LYS A 1 70 ? -12.914 -0.845 5.860 1.00 92.06 70 LYS A C 1
ATOM 592 O O . LYS A 1 70 ? -13.276 -0.541 6.993 1.00 92.06 70 LYS A O 1
ATOM 597 N N . ILE A 1 71 ? -13.760 -0.991 4.839 1.00 90.50 71 ILE A N 1
ATOM 598 C CA . ILE A 1 71 ? -15.214 -0.819 4.962 1.00 90.50 71 ILE A CA 1
ATOM 599 C C . ILE A 1 71 ? -15.786 -1.810 5.985 1.00 90.50 71 ILE A C 1
ATOM 601 O O . ILE A 1 71 ? -16.578 -1.405 6.833 1.00 90.50 71 ILE A O 1
ATOM 605 N N . THR A 1 72 ? -15.352 -3.076 5.973 1.00 90.62 72 THR A N 1
ATOM 606 C CA . THR A 1 72 ? -15.802 -4.066 6.968 1.00 90.62 72 THR A CA 1
ATOM 607 C C . THR A 1 72 ? -15.377 -3.696 8.386 1.00 90.62 72 THR A C 1
ATOM 609 O O . THR A 1 72 ? -16.193 -3.803 9.296 1.00 90.62 72 THR A O 1
ATOM 612 N N . ILE A 1 73 ? -14.154 -3.188 8.585 1.00 88.94 73 ILE A N 1
ATOM 613 C CA . ILE A 1 73 ? -13.692 -2.716 9.899 1.00 88.94 73 ILE A CA 1
ATOM 614 C C . ILE A 1 73 ? -14.564 -1.545 10.376 1.00 88.94 73 ILE A C 1
ATOM 616 O O . ILE A 1 73 ? -15.010 -1.566 11.521 1.00 88.94 73 ILE A O 1
ATOM 620 N N . ILE A 1 74 ? -14.870 -0.567 9.509 1.00 88.94 74 ILE A N 1
ATOM 621 C CA . ILE A 1 74 ? -15.806 0.522 9.849 1.00 88.94 74 ILE A CA 1
ATOM 622 C C . ILE A 1 74 ? -17.169 -0.053 10.250 1.00 88.94 74 ILE A C 1
ATOM 624 O O . ILE A 1 74 ? -17.711 0.321 11.288 1.00 88.94 74 ILE A O 1
ATOM 628 N N . ALA A 1 75 ? -17.720 -0.957 9.436 1.00 86.56 75 ALA A N 1
ATOM 629 C CA . ALA A 1 75 ? -19.044 -1.527 9.653 1.00 86.56 75 ALA A CA 1
ATOM 630 C C . ALA A 1 75 ? -19.128 -2.292 10.981 1.00 86.56 75 ALA A C 1
ATOM 632 O O . ALA A 1 75 ? -20.106 -2.139 11.705 1.00 86.56 75 ALA A O 1
ATOM 633 N N . ILE A 1 76 ? -18.089 -3.051 11.340 1.00 86.12 76 ILE A N 1
ATOM 634 C CA . ILE A 1 76 ? -17.998 -3.763 12.623 1.00 86.12 76 ILE A CA 1
ATOM 635 C C . ILE A 1 76 ? -17.952 -2.767 13.786 1.00 86.12 76 ILE A C 1
ATOM 637 O O . ILE A 1 76 ? -18.739 -2.884 14.723 1.00 86.12 76 ILE A O 1
ATOM 641 N N . ILE A 1 77 ? -17.081 -1.757 13.717 1.00 82.81 77 ILE A N 1
ATOM 642 C CA . ILE A 1 77 ? -16.961 -0.734 14.770 1.00 82.81 77 ILE A CA 1
ATOM 643 C C . ILE A 1 77 ? -18.276 0.044 14.934 1.00 82.81 77 ILE A C 1
ATOM 645 O O . ILE A 1 77 ? -18.644 0.437 16.043 1.00 82.81 77 ILE A O 1
ATOM 649 N N . TYR A 1 78 ? -19.018 0.245 13.846 1.00 78.06 78 TYR A N 1
ATOM 650 C CA . TYR A 1 78 ? -20.333 0.870 13.889 1.00 78.06 78 TYR A CA 1
ATOM 651 C C . TYR A 1 78 ? -21.407 -0.056 14.483 1.00 78.06 78 TYR A C 1
ATOM 653 O O . TYR A 1 78 ? -22.139 0.376 15.374 1.00 78.06 78 TYR A O 1
ATOM 661 N N . ALA A 1 79 ? -21.469 -1.317 14.046 1.00 79.25 79 ALA A N 1
ATOM 662 C CA . ALA A 1 79 ? -22.512 -2.272 14.422 1.00 79.25 79 ALA A CA 1
ATOM 663 C C . ALA A 1 79 ? -22.428 -2.743 15.885 1.00 79.25 79 ALA A C 1
ATOM 665 O O . ALA A 1 79 ? -23.462 -2.954 16.512 1.00 79.25 79 ALA A O 1
ATOM 666 N N . PHE A 1 80 ? -21.223 -2.900 16.444 1.00 78.06 80 PHE A N 1
ATOM 667 C CA . PHE A 1 80 ? -21.041 -3.360 17.828 1.00 78.06 80 PHE A CA 1
ATOM 668 C C . PHE A 1 80 ? -21.069 -2.204 18.825 1.00 78.06 80 PHE A C 1
ATOM 670 O O . PHE A 1 80 ? -20.344 -1.230 18.650 1.00 78.06 80 PHE A O 1
ATOM 677 N N . ASN A 1 81 ? -21.850 -2.301 19.901 1.00 71.25 81 ASN A N 1
ATOM 678 C CA . ASN A 1 81 ? -21.866 -1.278 20.951 1.00 71.25 81 ASN A CA 1
ATOM 679 C C . ASN A 1 81 ? -20.564 -1.271 21.771 1.00 71.25 81 ASN A C 1
ATOM 681 O O . ASN A 1 81 ? -19.904 -2.297 21.939 1.00 71.25 81 ASN A O 1
ATOM 685 N N . PHE A 1 82 ? -20.179 -0.093 22.277 1.00 69.88 82 PHE A N 1
ATOM 686 C CA . PHE A 1 82 ? -18.996 0.045 23.132 1.00 69.88 82 PHE A CA 1
ATOM 687 C C . PHE A 1 82 ? -19.316 -0.320 24.574 1.00 69.88 82 PHE A C 1
ATOM 689 O O . PHE A 1 82 ? -19.489 0.550 25.434 1.00 69.88 82 PHE A O 1
ATOM 696 N N . ASP A 1 83 ? -19.354 -1.620 24.831 1.00 72.06 83 ASP A N 1
ATOM 697 C CA . ASP A 1 83 ? -19.594 -2.147 26.167 1.00 72.06 83 ASP A CA 1
ATOM 698 C C . ASP A 1 83 ? -18.407 -1.872 27.103 1.00 72.06 83 ASP A C 1
ATOM 700 O O . ASP A 1 83 ? -17.255 -1.704 26.684 1.00 72.06 83 ASP A O 1
ATOM 704 N N . ASN A 1 84 ? -18.671 -1.866 28.412 1.00 71.81 84 ASN A N 1
ATOM 705 C CA . ASN A 1 84 ? -17.632 -1.663 29.427 1.00 71.81 84 ASN A CA 1
ATOM 706 C C . ASN A 1 84 ? -16.518 -2.718 29.345 1.00 71.81 84 ASN A C 1
ATOM 708 O O . ASN A 1 84 ? -15.359 -2.393 29.590 1.00 71.81 84 ASN A O 1
ATOM 712 N N . GLN A 1 85 ? -16.843 -3.942 28.920 1.00 77.25 85 GLN A N 1
ATOM 713 C CA . GLN A 1 85 ? -15.874 -5.012 28.672 1.00 77.25 85 GLN A CA 1
ATOM 714 C C . GLN A 1 85 ? -14.872 -4.638 27.571 1.00 77.25 85 GLN A C 1
ATOM 716 O O . GLN A 1 85 ? -13.677 -4.870 27.705 1.00 77.25 85 GLN A O 1
ATOM 721 N N . LEU A 1 86 ? -15.330 -3.983 26.504 1.00 79.19 86 LEU A N 1
ATOM 722 C CA . LEU A 1 86 ? -14.476 -3.538 25.404 1.00 79.19 86 LEU A CA 1
ATOM 723 C C . LEU A 1 86 ? -13.512 -2.441 25.859 1.00 79.19 86 LEU A C 1
ATOM 725 O O . LEU A 1 86 ? -12.321 -2.489 25.557 1.00 79.19 86 LEU A O 1
ATOM 729 N N . LYS A 1 87 ? -14.021 -1.480 26.637 1.00 80.12 87 LYS A N 1
ATOM 730 C CA . LYS A 1 87 ? -13.220 -0.404 27.236 1.00 80.12 87 LYS A CA 1
ATOM 731 C C . LYS A 1 87 ? -12.163 -0.956 28.196 1.00 80.12 87 LYS A C 1
ATOM 733 O O . LYS A 1 87 ? -11.013 -0.531 28.135 1.00 80.12 87 LYS A O 1
ATOM 738 N N . GLN A 1 88 ? -12.531 -1.925 29.038 1.00 80.56 88 GLN A N 1
ATOM 739 C CA . GLN A 1 88 ? -11.603 -2.609 29.944 1.00 80.56 88 GLN A CA 1
ATOM 740 C C . GLN A 1 88 ? -10.543 -3.410 29.181 1.00 80.56 88 GLN A C 1
ATOM 742 O O . GLN A 1 88 ? -9.361 -3.307 29.503 1.00 80.56 88 GLN A O 1
ATOM 747 N N . ASN A 1 89 ? -10.929 -4.140 28.134 1.00 80.38 89 ASN A N 1
ATOM 748 C CA . ASN A 1 89 ? -9.983 -4.907 27.325 1.00 80.38 89 ASN A CA 1
ATOM 749 C C . ASN A 1 89 ? -9.012 -3.988 26.574 1.00 80.38 89 ASN A C 1
ATOM 751 O O . ASN A 1 89 ? -7.810 -4.240 26.588 1.00 80.38 89 ASN A O 1
ATOM 755 N N . LEU A 1 90 ? -9.494 -2.887 25.982 1.00 80.81 90 LEU A N 1
ATOM 756 C CA . LEU A 1 90 ? -8.630 -1.874 25.363 1.00 80.81 90 LEU A CA 1
ATOM 757 C C . LEU A 1 90 ? -7.669 -1.249 26.378 1.00 80.81 90 LEU A C 1
ATOM 759 O O . LEU A 1 90 ? -6.484 -1.096 26.076 1.00 80.81 90 LEU A O 1
ATOM 763 N N . TYR A 1 91 ? -8.142 -0.953 27.590 1.00 81.12 91 TYR A N 1
ATOM 764 C CA . TYR A 1 91 ? -7.289 -0.453 28.663 1.00 81.12 91 TYR A CA 1
ATOM 765 C C . TYR A 1 91 ? -6.201 -1.469 29.014 1.00 81.12 91 TYR A C 1
ATOM 767 O O . TYR A 1 91 ? -5.020 -1.132 29.026 1.00 81.12 91 TYR A O 1
ATOM 775 N N . GLN A 1 92 ? -6.557 -2.739 29.207 1.00 80.50 92 GLN A N 1
ATOM 776 C CA . GLN A 1 92 ? -5.585 -3.769 29.566 1.00 80.50 92 GLN A CA 1
ATOM 777 C C . GLN A 1 92 ? -4.583 -4.080 28.439 1.00 80.50 92 GLN A C 1
ATOM 779 O O . GLN A 1 92 ? -3.401 -4.294 28.715 1.00 80.50 92 GLN A O 1
ATOM 784 N N . ILE A 1 93 ? -5.014 -4.053 27.175 1.00 81.00 93 ILE A N 1
ATOM 785 C CA . ILE A 1 93 ? -4.129 -4.233 26.013 1.00 81.00 93 ILE A CA 1
ATOM 786 C C . ILE A 1 93 ? -3.145 -3.063 25.894 1.00 81.00 93 ILE A C 1
ATOM 788 O O . ILE A 1 93 ? -1.973 -3.271 25.589 1.00 81.00 93 ILE A O 1
ATOM 792 N N . THR A 1 94 ? -3.600 -1.832 26.126 1.00 82.00 94 THR A N 1
ATOM 793 C CA . THR A 1 94 ? -2.804 -0.628 25.834 1.00 82.00 94 THR A CA 1
ATOM 794 C C . THR A 1 94 ? -1.947 -0.171 27.018 1.00 82.00 94 THR A C 1
ATOM 796 O O . THR A 1 94 ? -0.837 0.317 26.807 1.00 82.00 94 THR A O 1
ATOM 799 N N . HIS A 1 95 ? -2.415 -0.346 28.259 1.00 79.56 95 HIS A N 1
ATOM 800 C CA . HIS A 1 95 ? -1.664 -0.000 29.472 1.00 79.56 95 HIS A CA 1
ATOM 801 C C . HIS A 1 95 ? -0.775 -1.135 29.977 1.00 79.56 95 HIS A C 1
ATOM 803 O O . HIS A 1 95 ? 0.367 -0.879 30.345 1.00 79.56 95 HIS A O 1
ATOM 809 N N . PHE A 1 96 ? -1.272 -2.375 29.990 1.00 80.88 96 PHE A N 1
ATOM 810 C CA . PHE A 1 96 ? -0.539 -3.516 30.553 1.00 80.88 96 PHE A CA 1
ATOM 811 C C . PHE A 1 96 ? 0.078 -4.428 29.491 1.00 80.88 96 PHE A C 1
ATOM 813 O O . PHE A 1 96 ? 0.687 -5.434 29.840 1.00 80.88 96 PHE A O 1
ATOM 820 N N . HIS A 1 97 ? -0.079 -4.102 28.202 1.00 77.69 97 HIS A N 1
ATOM 821 C CA . HIS A 1 97 ? 0.389 -4.928 27.084 1.00 77.69 97 HIS A CA 1
ATOM 822 C C . HIS A 1 97 ? -0.114 -6.382 27.142 1.00 77.69 97 HIS A C 1
ATOM 824 O O . HIS A 1 97 ? 0.514 -7.285 26.588 1.00 77.69 97 HIS A O 1
ATOM 830 N N . ASN A 1 98 ? -1.263 -6.621 27.787 1.00 79.50 98 ASN A N 1
ATOM 831 C CA . ASN A 1 98 ? -1.812 -7.964 27.910 1.00 79.50 98 ASN A CA 1
ATOM 832 C C . ASN A 1 98 ? -2.611 -8.340 26.653 1.00 79.50 98 ASN A C 1
ATOM 834 O O . ASN A 1 98 ? -3.814 -8.093 26.550 1.00 79.50 98 ASN A O 1
ATOM 838 N N . ILE A 1 99 ? -1.912 -8.932 25.685 1.00 74.44 99 ILE A N 1
ATOM 839 C CA . ILE A 1 99 ? -2.451 -9.329 24.374 1.00 74.44 99 ILE A CA 1
ATOM 840 C C . ILE A 1 99 ? -3.522 -10.426 24.504 1.00 74.44 99 ILE A C 1
ATOM 842 O O . ILE A 1 99 ? -4.423 -10.488 23.670 1.00 74.44 99 ILE A O 1
ATOM 846 N N . GLN A 1 100 ? -3.493 -11.239 25.569 1.00 73.94 100 GLN A N 1
ATOM 847 C CA . GLN A 1 100 ? -4.474 -12.316 25.790 1.00 73.94 100 GLN A CA 1
ATOM 848 C C . GLN A 1 100 ? -5.912 -11.782 25.895 1.00 73.94 100 GLN A C 1
ATOM 850 O O . GLN A 1 100 ? -6.864 -12.455 25.516 1.00 73.94 100 GLN A O 1
ATOM 855 N N . ASN A 1 101 ? -6.082 -10.519 26.289 1.00 75.81 101 ASN A N 1
ATOM 856 C CA . ASN A 1 101 ? -7.398 -9.890 26.401 1.00 75.81 101 ASN A CA 1
ATOM 857 C C . ASN A 1 101 ? -8.067 -9.575 25.060 1.00 75.81 101 ASN A C 1
ATOM 859 O O . ASN A 1 101 ? -9.246 -9.213 25.036 1.00 75.81 101 ASN A O 1
ATOM 863 N N . ILE A 1 102 ? -7.357 -9.735 23.937 1.00 69.81 102 ILE A N 1
ATOM 864 C CA . ILE A 1 102 ? -7.985 -9.711 22.612 1.00 69.81 102 ILE A CA 1
ATOM 865 C C . ILE A 1 102 ? -9.038 -10.820 22.526 1.00 69.81 102 ILE A C 1
ATOM 867 O O . ILE A 1 102 ? -10.113 -10.581 21.980 1.00 69.81 102 ILE A O 1
ATOM 871 N N . GLU A 1 103 ? -8.781 -11.984 23.131 1.00 69.50 103 GLU A N 1
ATOM 872 C CA . GLU A 1 103 ? -9.699 -13.128 23.125 1.00 69.50 103 GLU A CA 1
ATOM 873 C C . GLU A 1 103 ? -10.989 -12.877 23.919 1.00 69.50 103 GLU A C 1
ATOM 875 O O . GLU A 1 103 ? -11.974 -13.588 23.756 1.00 69.50 103 GLU A O 1
ATOM 880 N N . LEU A 1 104 ? -11.024 -11.841 24.755 1.00 70.94 104 LEU A N 1
ATOM 881 C CA . LEU A 1 104 ? -12.162 -11.567 25.626 1.00 70.94 104 LEU A CA 1
ATOM 882 C C . LEU A 1 104 ? -13.187 -10.616 25.003 1.00 70.94 104 LEU A C 1
ATOM 884 O O . LEU A 1 104 ? -14.258 -10.434 25.572 1.00 70.94 104 LEU A O 1
ATOM 888 N N . SER A 1 105 ? -12.893 -9.982 23.865 1.00 79.19 105 SER A N 1
ATOM 889 C CA . SER A 1 105 ? -13.859 -9.118 23.169 1.00 79.19 105 SER A CA 1
ATOM 890 C C . SER A 1 105 ? -14.037 -9.538 21.723 1.00 79.19 105 SER A C 1
ATOM 892 O O . SER A 1 105 ? -13.130 -9.377 20.907 1.00 79.19 105 SER A O 1
ATOM 894 N N . LEU A 1 106 ? -15.253 -9.971 21.401 1.00 82.81 106 LEU A N 1
ATOM 895 C CA . LEU A 1 106 ? -15.652 -10.457 20.082 1.00 82.81 106 LEU A CA 1
ATOM 896 C C . LEU A 1 106 ? -15.329 -9.443 18.969 1.00 82.81 106 LEU A C 1
ATOM 898 O O . LEU A 1 106 ? -14.781 -9.803 17.931 1.00 82.81 106 LEU A O 1
ATOM 902 N N . MET A 1 107 ? -15.571 -8.150 19.205 1.00 85.25 107 MET A N 1
ATOM 903 C CA . MET A 1 107 ? -15.266 -7.108 18.220 1.00 85.25 107 MET A CA 1
ATOM 904 C C . MET A 1 107 ? -13.757 -7.002 17.915 1.00 85.25 107 MET A C 1
ATOM 906 O O . MET A 1 107 ? -13.385 -6.919 16.744 1.00 85.25 107 MET A O 1
ATOM 910 N N . LEU A 1 108 ? -12.878 -7.045 18.930 1.00 84.31 108 LEU A N 1
ATOM 911 C CA . LEU A 1 108 ? -11.428 -7.048 18.690 1.00 84.31 108 LEU A CA 1
ATOM 912 C C . LEU A 1 108 ? -10.994 -8.345 18.002 1.00 84.31 108 LEU A C 1
ATOM 914 O O . LEU A 1 108 ? -10.246 -8.268 17.031 1.00 84.31 108 LEU A O 1
ATOM 918 N N . GLN A 1 109 ? -11.503 -9.505 18.432 1.00 87.25 109 GLN A N 1
ATOM 919 C CA . GLN A 1 109 ? -11.210 -10.788 17.784 1.00 87.25 109 GLN A CA 1
ATOM 920 C C . GLN A 1 109 ? -11.504 -10.737 16.282 1.00 87.25 109 GLN A C 1
ATOM 922 O O . GLN A 1 109 ? -10.616 -11.026 15.482 1.00 87.25 109 GLN A O 1
ATOM 927 N N . ILE A 1 110 ? -12.712 -10.317 15.886 1.00 87.94 110 ILE A N 1
ATOM 928 C CA . ILE A 1 110 ? -13.090 -10.236 14.468 1.00 87.94 110 ILE A CA 1
ATOM 929 C C . ILE A 1 110 ? -12.150 -9.287 13.715 1.00 87.94 110 ILE A C 1
ATOM 931 O O . ILE A 1 110 ? -11.662 -9.643 12.643 1.00 87.94 110 ILE A O 1
ATOM 935 N N . ILE A 1 111 ? -11.859 -8.102 14.263 1.00 90.06 111 ILE A N 1
ATOM 936 C CA . ILE A 1 111 ? -10.980 -7.126 13.601 1.00 90.06 111 ILE A CA 1
ATOM 937 C C . ILE A 1 111 ? -9.572 -7.707 13.405 1.00 90.06 111 ILE A C 1
ATOM 939 O O . ILE A 1 111 ? -9.041 -7.647 12.296 1.00 90.06 111 ILE A O 1
ATOM 943 N N . PHE A 1 112 ? -8.978 -8.326 14.429 1.00 90.12 112 PHE A N 1
ATOM 944 C CA . PHE A 1 112 ? -7.653 -8.948 14.315 1.00 90.12 112 PHE A CA 1
ATOM 945 C C . PHE A 1 112 ? -7.645 -10.156 13.360 1.00 90.12 112 PHE A C 1
ATOM 947 O O . PHE A 1 112 ? -6.685 -10.326 12.600 1.00 90.12 112 PHE A O 1
ATOM 954 N N . ILE A 1 113 ? -8.716 -10.956 13.323 1.00 91.88 113 ILE A N 1
ATOM 955 C CA . ILE A 1 113 ? -8.871 -12.056 12.358 1.00 91.88 113 ILE A CA 1
ATOM 956 C C . ILE A 1 113 ? -8.915 -11.506 10.928 1.00 91.88 113 ILE A C 1
ATOM 958 O O . ILE A 1 113 ? -8.157 -11.959 10.076 1.00 91.88 113 ILE A O 1
ATOM 962 N N . ILE A 1 114 ? -9.729 -10.485 10.655 1.00 93.62 114 ILE A N 1
ATOM 963 C CA . ILE A 1 114 ? -9.820 -9.890 9.313 1.00 93.62 114 ILE A CA 1
ATOM 964 C C . ILE A 1 114 ? -8.467 -9.308 8.880 1.00 93.62 114 ILE A C 1
ATOM 966 O O . ILE A 1 114 ? -8.021 -9.547 7.754 1.00 93.62 114 ILE A O 1
ATOM 970 N N . ILE A 1 115 ? -7.789 -8.579 9.773 1.00 94.06 115 ILE A N 1
ATOM 971 C CA . ILE A 1 115 ? -6.471 -7.994 9.491 1.00 94.06 115 ILE A CA 1
ATOM 972 C C . ILE A 1 115 ? -5.442 -9.089 9.188 1.00 94.06 115 ILE A C 1
ATOM 974 O O . ILE A 1 115 ? -4.697 -8.970 8.214 1.00 94.06 115 ILE A O 1
ATOM 978 N N . SER A 1 116 ? -5.403 -10.158 9.988 1.00 92.31 116 SER A N 1
ATOM 979 C CA . SER A 1 116 ? -4.447 -11.256 9.800 1.00 92.31 116 SER A CA 1
ATOM 980 C C . SER A 1 116 ? -4.708 -12.042 8.514 1.00 92.31 116 SER A C 1
ATOM 982 O O . SER A 1 116 ? -3.771 -12.258 7.746 1.00 92.31 116 SER A O 1
ATOM 984 N N . VAL A 1 117 ? -5.964 -12.386 8.210 1.00 94.44 117 VAL A N 1
ATOM 985 C CA . VAL A 1 117 ? -6.344 -13.073 6.962 1.00 94.44 117 VAL A CA 1
ATOM 986 C C . VAL A 1 117 ? -5.959 -12.238 5.737 1.00 94.44 117 VAL A C 1
ATOM 988 O O . VAL A 1 117 ? -5.361 -12.754 4.785 1.00 94.44 117 VAL A O 1
ATOM 991 N N . TYR A 1 118 ? -6.235 -10.931 5.762 1.00 94.44 118 TYR A N 1
ATOM 992 C CA . TYR A 1 118 ? -5.835 -10.040 4.675 1.00 94.44 118 TYR A CA 1
ATOM 993 C C . TYR A 1 118 ? -4.305 -9.940 4.549 1.00 94.44 118 TYR A C 1
ATOM 995 O O . TYR A 1 118 ? -3.756 -10.039 3.453 1.00 94.44 118 TYR A O 1
ATOM 1003 N N . ALA A 1 119 ? -3.580 -9.799 5.657 1.00 93.38 119 ALA A N 1
ATOM 1004 C CA . ALA A 1 119 ? -2.125 -9.713 5.615 1.00 93.38 119 ALA A CA 1
ATOM 1005 C C . ALA A 1 119 ? -1.477 -11.000 5.075 1.00 93.38 119 ALA A C 1
ATOM 1007 O O . ALA A 1 119 ? -0.621 -10.930 4.191 1.00 93.38 119 ALA A O 1
ATOM 1008 N N . ILE A 1 120 ? -1.912 -12.170 5.553 1.00 92.88 120 ILE A N 1
ATOM 1009 C CA . ILE A 1 120 ? -1.402 -13.477 5.111 1.00 92.88 120 ILE A CA 1
ATOM 1010 C C . ILE A 1 120 ? -1.664 -13.681 3.617 1.00 92.88 120 ILE A C 1
ATOM 1012 O O . ILE A 1 120 ? -0.773 -14.112 2.886 1.00 92.88 120 ILE A O 1
ATOM 1016 N N . SER A 1 121 ? -2.855 -13.330 3.135 1.00 91.50 121 SER A N 1
ATOM 1017 C CA . SER A 1 121 ? -3.170 -13.447 1.708 1.00 91.50 121 SER A CA 1
ATOM 1018 C C . SER A 1 121 ? -2.301 -12.524 0.843 1.00 91.50 121 SER A C 1
ATOM 1020 O O . SER A 1 121 ? -1.765 -12.968 -0.175 1.00 91.50 121 SER A O 1
ATOM 1022 N N . VAL A 1 122 ? -2.042 -11.287 1.284 1.00 90.69 122 VAL A N 1
ATOM 1023 C CA . VAL A 1 122 ? -1.090 -10.390 0.606 1.00 90.69 122 VAL A CA 1
ATOM 1024 C C . VAL A 1 122 ? 0.343 -10.935 0.627 1.00 90.69 122 VAL A C 1
ATOM 1026 O O . VAL A 1 122 ? 1.064 -10.800 -0.367 1.00 90.69 122 VAL A O 1
ATOM 1029 N N . PHE A 1 123 ? 0.771 -11.543 1.734 1.00 91.69 123 PHE A N 1
ATOM 1030 C CA . PHE A 1 123 ? 2.084 -12.179 1.832 1.00 91.69 123 PHE A CA 1
ATOM 1031 C C . PHE A 1 123 ? 2.231 -13.296 0.797 1.00 91.69 123 PHE A C 1
ATOM 1033 O O . PHE A 1 123 ? 3.172 -13.269 0.004 1.00 91.69 123 PHE A O 1
ATOM 1040 N N . LEU A 1 124 ? 1.277 -14.234 0.763 1.00 89.75 124 LEU A N 1
ATOM 1041 C CA . LEU A 1 124 ? 1.301 -15.375 -0.157 1.00 89.75 124 LEU A CA 1
ATOM 1042 C C . LEU A 1 124 ? 1.395 -14.913 -1.610 1.00 89.75 124 LEU A C 1
ATOM 1044 O O . LEU A 1 124 ? 2.202 -15.417 -2.385 1.00 89.75 124 LEU A O 1
ATOM 1048 N N . ILE A 1 125 ? 0.619 -13.901 -1.971 1.00 87.62 125 ILE A N 1
ATOM 1049 C CA . ILE A 1 125 ? 0.595 -13.399 -3.341 1.00 87.62 125 ILE A CA 1
ATOM 1050 C C . ILE A 1 125 ? 1.904 -12.758 -3.732 1.00 87.62 125 ILE A C 1
ATOM 1052 O O . ILE A 1 125 ? 2.471 -13.129 -4.754 1.00 87.62 125 ILE A O 1
ATOM 1056 N N . ASN A 1 126 ? 2.409 -11.838 -2.913 1.00 83.88 126 ASN A N 1
ATOM 1057 C CA . ASN A 1 126 ? 3.666 -11.173 -3.223 1.00 83.88 126 ASN A CA 1
ATOM 1058 C C . ASN A 1 126 ? 4.843 -12.155 -3.219 1.00 83.88 126 ASN A C 1
ATOM 1060 O O . ASN A 1 126 ? 5.799 -11.954 -3.969 1.00 83.88 126 ASN A O 1
ATOM 1064 N N . PHE A 1 127 ? 4.754 -13.233 -2.435 1.00 85.31 127 PHE A N 1
ATOM 1065 C CA . PHE A 1 127 ? 5.719 -14.324 -2.461 1.00 85.31 127 PHE A CA 1
ATOM 1066 C C . PHE A 1 127 ? 5.703 -15.060 -3.808 1.00 85.31 127 PHE A C 1
ATOM 1068 O O . PHE A 1 127 ? 6.766 -15.269 -4.389 1.00 85.31 127 PHE A O 1
ATOM 1075 N N . PHE A 1 128 ? 4.520 -15.387 -4.344 1.00 81.56 128 PHE A N 1
ATOM 1076 C CA . PHE A 1 128 ? 4.394 -16.073 -5.637 1.00 81.56 128 PHE A CA 1
ATOM 1077 C C . PHE A 1 128 ? 4.636 -15.167 -6.854 1.00 81.56 128 PHE A C 1
ATOM 1079 O O . PHE A 1 128 ? 5.131 -15.637 -7.880 1.00 81.56 128 PHE A O 1
ATOM 1086 N N . THR A 1 129 ? 4.285 -13.879 -6.791 1.00 77.75 129 THR A N 1
ATOM 1087 C CA . THR A 1 129 ? 4.383 -12.975 -7.951 1.00 77.75 129 THR A CA 1
ATOM 1088 C C . THR A 1 129 ? 5.715 -12.237 -8.044 1.00 77.75 129 THR A C 1
ATOM 1090 O O . THR A 1 129 ? 6.161 -11.960 -9.168 1.00 77.75 129 THR A O 1
ATOM 1093 N N . TYR A 1 130 ? 6.326 -11.916 -6.897 1.00 78.25 130 TYR A N 1
ATOM 1094 C CA . TYR A 1 130 ? 7.530 -11.091 -6.783 1.00 78.25 130 TYR A CA 1
ATOM 1095 C C . TYR A 1 130 ? 8.664 -11.829 -6.058 1.00 78.25 130 TYR A C 1
ATOM 1097 O O . TYR A 1 130 ? 9.287 -12.716 -6.633 1.00 78.25 130 TYR A O 1
ATOM 1105 N N . SER A 1 131 ? 9.000 -11.421 -4.833 1.00 82.88 131 SER A N 1
ATOM 1106 C CA . SER A 1 131 ? 10.113 -11.970 -4.058 1.00 82.88 131 SER A CA 1
ATOM 1107 C C . SER A 1 131 ? 9.754 -12.055 -2.579 1.00 82.88 131 SER A C 1
ATOM 1109 O O . SER A 1 131 ? 8.905 -11.308 -2.095 1.00 82.88 131 SER A O 1
ATOM 1111 N N . LEU A 1 132 ? 10.454 -12.919 -1.839 1.00 83.69 132 LEU A N 1
ATOM 1112 C CA . LEU A 1 132 ? 10.265 -13.079 -0.394 1.00 83.69 132 LEU A CA 1
ATOM 1113 C C . LEU A 1 132 ? 10.475 -11.767 0.375 1.00 83.69 132 LEU A C 1
ATOM 1115 O O . LEU A 1 132 ? 9.715 -11.468 1.290 1.00 83.69 132 LEU A O 1
ATOM 1119 N N . PHE A 1 133 ? 11.453 -10.951 -0.027 1.00 85.31 133 PHE A N 1
ATOM 1120 C CA . PHE A 1 133 ? 11.665 -9.638 0.584 1.00 85.31 133 PHE A CA 1
ATOM 1121 C C . PHE A 1 133 ? 10.441 -8.728 0.414 1.00 85.31 133 PHE A C 1
ATOM 1123 O O . PHE A 1 133 ? 9.996 -8.103 1.374 1.00 85.31 133 PHE A O 1
ATOM 1130 N N . GLU A 1 134 ? 9.861 -8.685 -0.788 1.00 83.56 134 GLU A N 1
ATOM 1131 C CA . GLU A 1 134 ? 8.657 -7.887 -1.041 1.00 83.56 134 GLU A CA 1
ATOM 1132 C C . GLU A 1 134 ? 7.441 -8.433 -0.309 1.00 83.56 134 GLU A C 1
ATOM 1134 O O . GLU A 1 134 ? 6.658 -7.650 0.220 1.00 83.56 134 GLU A O 1
ATOM 1139 N N . ALA A 1 135 ? 7.309 -9.754 -0.214 1.00 86.81 135 ALA A N 1
ATOM 1140 C CA . ALA A 1 135 ? 6.242 -10.387 0.546 1.00 86.81 135 ALA A CA 1
ATOM 1141 C C . ALA A 1 135 ? 6.273 -9.977 2.022 1.00 86.81 135 ALA A C 1
ATOM 1143 O O . ALA A 1 135 ? 5.268 -9.490 2.541 1.00 86.81 135 ALA A O 1
ATOM 1144 N N . ILE A 1 136 ? 7.435 -10.103 2.673 1.00 89.50 136 ILE A N 1
ATOM 1145 C CA . ILE A 1 136 ? 7.625 -9.716 4.079 1.00 89.50 136 ILE A CA 1
ATOM 1146 C C . ILE A 1 136 ? 7.364 -8.221 4.259 1.00 89.50 136 ILE A C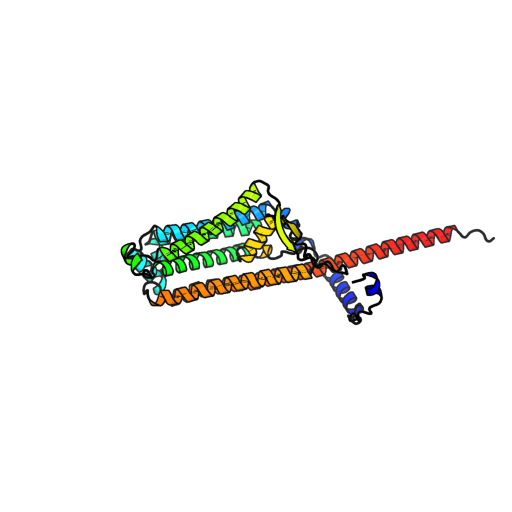 1
ATOM 1148 O O . ILE A 1 136 ? 6.651 -7.812 5.174 1.00 89.50 136 ILE A O 1
ATOM 1152 N N . PHE A 1 137 ? 7.916 -7.393 3.374 1.00 90.50 137 PHE A N 1
ATOM 1153 C CA . PHE A 1 137 ? 7.775 -5.951 3.493 1.00 90.50 137 PHE A CA 1
ATOM 1154 C C . PHE A 1 137 ? 6.322 -5.489 3.317 1.00 90.50 137 PHE A C 1
ATOM 1156 O O . PHE A 1 137 ? 5.819 -4.720 4.138 1.00 90.50 137 PHE A O 1
ATOM 1163 N N . MET A 1 138 ? 5.619 -5.990 2.295 1.00 91.06 138 MET A N 1
ATOM 1164 C CA . MET A 1 138 ? 4.210 -5.658 2.076 1.00 91.06 138 MET A CA 1
ATOM 1165 C C . MET A 1 138 ? 3.326 -6.195 3.207 1.00 91.06 138 MET A C 1
ATOM 1167 O O . MET A 1 138 ? 2.415 -5.492 3.636 1.00 91.06 138 MET A O 1
ATOM 1171 N N . PHE A 1 139 ? 3.613 -7.384 3.744 1.00 93.81 139 PHE A N 1
ATOM 1172 C CA . PHE A 1 139 ? 2.926 -7.926 4.921 1.00 93.81 139 PHE A CA 1
ATOM 1173 C C . PHE A 1 139 ? 3.011 -6.975 6.122 1.00 93.81 139 PHE A C 1
ATOM 1175 O O . PHE A 1 139 ? 1.983 -6.578 6.674 1.00 93.81 139 PHE A O 1
ATOM 1182 N N . ILE A 1 140 ? 4.226 -6.541 6.471 1.00 94.06 140 ILE A N 1
ATOM 1183 C CA . ILE A 1 140 ? 4.467 -5.606 7.580 1.00 94.06 140 ILE A CA 1
ATOM 1184 C C . ILE A 1 140 ? 3.765 -4.264 7.325 1.00 94.06 140 ILE A C 1
ATOM 1186 O O . ILE A 1 140 ? 3.101 -3.730 8.217 1.00 94.06 140 ILE A O 1
ATOM 1190 N N . LEU A 1 141 ? 3.862 -3.739 6.098 1.00 94.06 141 LEU A N 1
ATOM 1191 C CA . LEU A 1 141 ? 3.209 -2.493 5.691 1.00 94.06 141 LEU A CA 1
ATOM 1192 C C . LEU A 1 141 ? 1.686 -2.565 5.863 1.00 94.06 141 LEU A C 1
ATOM 1194 O O . LEU A 1 141 ? 1.084 -1.631 6.394 1.00 94.06 141 LEU A O 1
ATOM 1198 N N . TYR A 1 142 ? 1.048 -3.650 5.424 1.00 94.31 142 TYR A N 1
ATOM 1199 C CA . TYR A 1 142 ? -0.406 -3.781 5.504 1.00 94.31 142 TYR A CA 1
ATOM 1200 C C . TYR A 1 142 ? -0.910 -4.030 6.921 1.00 94.31 142 TYR A C 1
ATOM 1202 O O . TYR A 1 142 ? -1.899 -3.404 7.303 1.00 94.31 142 TYR A O 1
ATOM 1210 N N . ILE A 1 143 ? -0.219 -4.853 7.716 1.00 94.75 143 ILE A N 1
ATOM 1211 C CA . ILE A 1 143 ? -0.552 -5.034 9.136 1.00 94.75 143 ILE A CA 1
ATOM 1212 C C . ILE A 1 143 ? -0.467 -3.703 9.873 1.00 94.75 143 ILE A C 1
ATOM 1214 O O . ILE A 1 143 ? -1.424 -3.307 10.535 1.00 94.75 143 ILE A O 1
ATOM 1218 N N . SER A 1 144 ? 0.644 -2.979 9.721 1.00 93.56 144 SER A N 1
ATOM 1219 C CA . SER A 1 144 ? 0.833 -1.702 10.409 1.00 93.56 144 SER A CA 1
ATOM 1220 C C . SER A 1 144 ? -0.215 -0.665 9.986 1.00 93.56 144 SER A C 1
ATOM 1222 O O . SER A 1 144 ? -0.811 0.004 10.835 1.00 93.56 144 SER A O 1
ATOM 1224 N N . ASN A 1 145 ? -0.523 -0.585 8.686 1.00 94.00 145 ASN A N 1
ATOM 1225 C CA . ASN A 1 145 ? -1.559 0.310 8.180 1.00 94.00 145 ASN A CA 1
ATOM 1226 C C . ASN A 1 145 ? -2.949 -0.033 8.720 1.00 94.00 145 ASN A C 1
ATOM 1228 O O . ASN A 1 145 ? -3.628 0.869 9.209 1.00 94.00 145 ASN A O 1
ATOM 1232 N N . LEU A 1 146 ? -3.372 -1.297 8.657 1.00 94.56 146 LEU A N 1
ATOM 1233 C CA . LEU A 1 146 ? -4.708 -1.701 9.097 1.00 94.56 146 LEU A CA 1
ATOM 1234 C C . LEU A 1 146 ? -4.880 -1.597 10.616 1.00 94.56 146 LEU A C 1
ATOM 1236 O O . LEU A 1 146 ? -5.925 -1.126 11.057 1.00 94.56 146 LEU A O 1
ATOM 1240 N N . LEU A 1 147 ? -3.853 -1.935 11.403 1.00 93.19 147 LEU A N 1
ATOM 1241 C CA . LEU A 1 147 ? -3.873 -1.731 12.855 1.00 93.19 147 LEU A CA 1
ATOM 1242 C C . LEU A 1 147 ? -3.963 -0.244 13.208 1.00 93.19 147 LEU A C 1
ATOM 1244 O O . LEU A 1 147 ? -4.792 0.157 14.022 1.00 93.19 147 LEU A O 1
ATOM 1248 N N . SER A 1 148 ? -3.155 0.607 12.568 1.00 92.88 148 SER A N 1
ATOM 1249 C CA . SER A 1 148 ? -3.246 2.053 12.810 1.00 92.88 148 SER A CA 1
ATOM 1250 C C . SER A 1 148 ? -4.615 2.604 12.428 1.00 92.88 148 SER A C 1
ATOM 1252 O O . SER A 1 148 ? -5.168 3.428 13.147 1.00 92.88 148 SER A O 1
ATOM 1254 N N . TYR A 1 149 ? -5.196 2.096 11.343 1.00 92.31 149 TYR A N 1
ATOM 1255 C CA . TYR A 1 149 ? -6.518 2.479 10.886 1.00 92.31 149 TYR A CA 1
ATOM 1256 C C . TYR A 1 149 ? -7.616 2.062 11.874 1.00 92.31 149 TYR A C 1
ATOM 1258 O O . TYR A 1 149 ? -8.461 2.890 12.209 1.00 92.31 149 TYR A O 1
ATOM 1266 N N . SER A 1 150 ? -7.582 0.834 12.406 1.00 91.94 150 SER A N 1
ATOM 1267 C CA . SER A 1 150 ? -8.554 0.395 13.415 1.00 91.94 150 SER A CA 1
ATOM 1268 C C . SER A 1 150 ? -8.457 1.213 14.704 1.00 91.94 150 SER A C 1
ATOM 1270 O O . SER A 1 150 ? -9.484 1.597 15.253 1.00 91.94 150 SER A O 1
ATOM 1272 N N . PHE A 1 151 ? -7.245 1.548 15.162 1.00 88.62 151 PHE A N 1
ATOM 1273 C CA . PHE A 1 151 ? -7.066 2.392 16.351 1.00 88.62 151 PHE A CA 1
ATOM 1274 C C . PHE A 1 151 ? -7.499 3.844 16.128 1.00 88.62 151 PHE A C 1
ATOM 1276 O O . PHE A 1 151 ? -8.117 4.424 17.017 1.00 88.62 151 PHE A O 1
ATOM 1283 N N . VAL A 1 152 ? -7.256 4.414 14.943 1.00 89.12 152 VAL A N 1
ATOM 1284 C CA . VAL A 1 152 ? -7.822 5.720 14.563 1.00 89.12 152 VAL A CA 1
ATOM 1285 C C . VAL A 1 152 ? -9.349 5.676 14.640 1.00 89.12 152 VAL A C 1
ATOM 1287 O O . VAL A 1 152 ? -9.950 6.558 15.248 1.00 89.12 152 VAL A O 1
ATOM 1290 N N . LEU A 1 153 ? -9.982 4.631 14.099 1.00 87.12 153 LEU A N 1
ATOM 1291 C CA . LEU A 1 153 ? -11.435 4.471 14.180 1.00 87.12 153 LEU A CA 1
ATOM 1292 C C . LEU A 1 153 ? -11.928 4.319 15.622 1.00 87.12 153 LEU A C 1
ATOM 1294 O O . LEU A 1 153 ? -12.923 4.951 15.963 1.00 87.12 153 LEU A O 1
ATOM 1298 N N . PHE A 1 154 ? -11.231 3.569 16.483 1.00 85.06 154 PHE A N 1
ATOM 1299 C CA . PHE A 1 154 ? -11.583 3.499 17.905 1.00 85.06 154 PHE A CA 1
ATOM 1300 C C . PHE A 1 154 ? -11.563 4.875 18.562 1.00 85.06 154 PHE A C 1
ATOM 1302 O O . PHE A 1 154 ? -12.551 5.271 19.176 1.00 85.06 154 PHE A O 1
ATOM 1309 N N . ILE A 1 155 ? -10.490 5.642 18.385 1.00 81.69 155 ILE A N 1
ATOM 1310 C CA . ILE A 1 155 ? -10.361 6.976 18.988 1.00 81.69 155 ILE A CA 1
ATOM 1311 C C . ILE A 1 155 ? -11.475 7.909 18.501 1.00 81.69 155 ILE A C 1
ATOM 1313 O O . ILE A 1 155 ? -12.124 8.557 19.319 1.00 81.69 155 ILE A O 1
ATOM 1317 N N . LEU A 1 156 ? -11.731 7.932 17.190 1.00 78.88 156 LEU A N 1
ATOM 1318 C CA . LEU A 1 156 ? -12.798 8.734 16.582 1.00 78.88 156 LEU A CA 1
ATOM 1319 C C . LEU A 1 156 ? -14.195 8.294 17.026 1.00 78.88 156 LEU A C 1
ATOM 1321 O O . LEU A 1 156 ? -15.117 9.093 17.059 1.00 78.88 156 LEU A O 1
ATOM 1325 N N . SER A 1 157 ? -14.373 7.020 17.350 1.00 77.06 157 SER A N 1
ATOM 1326 C CA . SER A 1 157 ? -15.661 6.501 17.800 1.00 77.06 157 SER A CA 1
ATOM 1327 C C . SER A 1 157 ? -15.936 6.768 19.283 1.00 77.06 157 SER A C 1
ATOM 1329 O O . SER A 1 157 ? -17.098 6.844 19.676 1.00 77.06 157 SER A O 1
ATOM 1331 N N . PHE A 1 158 ? -14.880 6.953 20.084 1.00 74.31 158 PHE A N 1
ATOM 1332 C CA . PHE A 1 158 ? -14.967 7.348 21.489 1.00 74.31 158 PHE A CA 1
ATOM 1333 C C . PHE A 1 158 ? -15.048 8.868 21.688 1.00 74.31 158 PHE A C 1
ATOM 1335 O O . PHE A 1 158 ? -15.160 9.305 22.835 1.00 74.31 158 PHE A O 1
ATOM 1342 N N . SER A 1 159 ? -14.951 9.697 20.641 1.00 65.44 159 SER A N 1
ATOM 1343 C CA . SER A 1 159 ? -15.137 11.138 20.817 1.00 65.44 159 SER A CA 1
ATOM 1344 C C . SER A 1 159 ? -16.596 11.437 21.191 1.00 65.44 159 SER A C 1
ATOM 1346 O O . SER A 1 159 ? -17.516 10.846 20.617 1.00 65.44 159 SER A O 1
ATOM 1348 N N . PRO A 1 160 ? -16.834 12.299 22.198 1.00 57.69 160 PRO A N 1
ATOM 1349 C CA . PRO A 1 160 ? -18.189 12.698 22.543 1.00 57.69 160 PRO A CA 1
ATOM 1350 C C . PRO A 1 160 ? -18.801 13.475 21.368 1.00 57.69 160 PRO A C 1
ATOM 1352 O O . PRO A 1 160 ? -18.095 14.314 20.798 1.00 57.69 160 PRO A O 1
ATOM 1355 N N . PRO A 1 161 ? -20.092 13.254 21.039 1.00 55.94 161 PRO A N 1
ATOM 1356 C CA . PRO A 1 161 ? -20.753 13.908 19.921 1.00 55.94 161 PRO A CA 1
ATOM 1357 C C . PRO A 1 161 ? -20.539 15.416 19.945 1.00 55.94 161 PRO A C 1
ATOM 1359 O O . PRO A 1 161 ? -20.996 16.115 20.846 1.00 55.94 161 PRO A O 1
ATOM 1362 N N . SER A 1 162 ? -19.817 15.906 18.936 1.00 49.81 162 SER A N 1
ATOM 1363 C CA . SER A 1 162 ? -19.354 17.300 18.851 1.00 49.81 162 SER A CA 1
ATOM 1364 C C . SER A 1 162 ? -20.482 18.348 18.807 1.00 49.81 162 SER A C 1
ATOM 1366 O O . SER A 1 162 ? -20.228 19.525 19.058 1.00 49.81 162 SER A O 1
ATOM 1368 N N . TYR A 1 163 ? -21.730 17.940 18.544 1.00 48.38 163 TYR A N 1
ATOM 1369 C CA . TYR A 1 163 ? -22.898 18.819 18.468 1.00 48.38 163 TYR A CA 1
ATOM 1370 C C . TYR A 1 163 ? -24.045 18.333 19.368 1.00 48.38 163 TYR A C 1
ATOM 1372 O O . TYR A 1 163 ? -24.543 17.217 19.212 1.00 48.38 163 TYR A O 1
ATOM 1380 N N . ASN A 1 164 ? -24.541 19.225 20.237 1.00 45.38 164 ASN A N 1
ATOM 1381 C CA . ASN A 1 164 ? -25.645 18.979 21.182 1.00 45.38 164 ASN A CA 1
ATOM 1382 C C . ASN A 1 164 ? -26.933 18.430 20.537 1.00 45.38 164 ASN A C 1
ATOM 1384 O O . ASN A 1 164 ? -27.692 17.731 21.198 1.00 45.38 164 ASN A O 1
ATOM 1388 N N . ILE A 1 165 ? -27.176 18.699 19.249 1.00 43.81 165 ILE A N 1
ATOM 1389 C CA . ILE A 1 165 ? -28.365 18.214 18.523 1.00 43.81 165 ILE A CA 1
ATOM 1390 C C . ILE A 1 165 ? -28.323 16.682 18.327 1.00 43.81 165 ILE A C 1
ATOM 1392 O O . ILE A 1 165 ? -29.367 16.039 18.281 1.00 43.81 165 ILE A O 1
ATOM 1396 N N . PHE A 1 166 ? -27.131 16.072 18.286 1.00 41.66 166 PHE A N 1
ATOM 1397 C CA . PHE A 1 166 ? -26.956 14.625 18.080 1.00 41.66 166 PHE A CA 1
ATOM 1398 C C . PHE A 1 166 ? -26.734 13.824 19.366 1.00 41.66 166 PHE A C 1
ATOM 1400 O O . PHE A 1 166 ? -26.875 12.601 19.344 1.00 41.66 166 PHE A O 1
ATOM 1407 N N . VAL A 1 167 ? -26.491 14.495 20.497 1.00 49.00 167 VAL A N 1
ATOM 1408 C CA . VAL A 1 167 ? -26.515 13.872 21.835 1.00 49.00 167 VAL A CA 1
ATOM 1409 C C . VAL A 1 167 ? -27.852 13.152 22.069 1.00 49.00 167 VAL A C 1
ATOM 1411 O O . VAL A 1 167 ? -27.885 12.107 22.713 1.00 49.00 167 VAL A O 1
ATOM 1414 N N . TYR A 1 168 ? -28.938 13.668 21.478 1.00 43.47 168 TYR A N 1
ATOM 1415 C CA . TYR A 1 168 ? -30.285 13.101 21.574 1.00 43.47 168 TYR A CA 1
ATOM 1416 C C . TYR A 1 168 ? -30.481 11.800 20.773 1.00 43.47 168 TYR A C 1
ATOM 1418 O O . TYR A 1 168 ? -31.324 10.986 21.136 1.00 43.47 168 TYR A O 1
ATOM 1426 N N . PHE A 1 169 ? -29.708 11.585 19.700 1.00 44.25 169 PHE A N 1
ATOM 1427 C CA . PHE A 1 169 ? -29.826 10.394 18.848 1.00 44.25 169 PHE A CA 1
ATOM 1428 C C . PHE A 1 169 ? -28.805 9.308 19.190 1.00 44.25 169 PHE A C 1
ATOM 1430 O O . PHE A 1 169 ? -29.109 8.128 19.029 1.00 44.25 169 PHE A O 1
ATOM 1437 N N . THR A 1 170 ? -27.624 9.667 19.705 1.00 49.41 170 THR A N 1
ATOM 1438 C CA . THR A 1 170 ? -26.620 8.683 20.127 1.00 49.41 170 THR A CA 1
ATOM 1439 C C . THR A 1 170 ? -25.767 9.164 21.286 1.00 49.41 170 THR A C 1
ATOM 1441 O O . THR A 1 170 ? -24.803 9.902 21.109 1.00 49.41 170 THR A O 1
ATOM 1444 N N . ALA A 1 171 ? -26.055 8.634 22.473 1.00 50.19 171 ALA A N 1
ATOM 1445 C CA . ALA A 1 171 ? -25.287 8.896 23.688 1.00 50.19 171 ALA A CA 1
ATOM 1446 C C . ALA A 1 171 ? -23.886 8.239 23.707 1.00 50.19 171 ALA A C 1
ATOM 1448 O O . ALA A 1 171 ? -23.103 8.519 24.608 1.00 50.19 171 ALA A O 1
ATOM 1449 N N . GLN A 1 172 ? -23.566 7.345 22.757 1.00 55.16 172 GLN A N 1
ATOM 1450 C CA . GLN A 1 172 ? -22.391 6.461 22.851 1.00 55.16 172 GLN A CA 1
ATOM 1451 C C . GLN A 1 172 ? -21.330 6.624 21.749 1.00 55.16 172 GLN A C 1
ATOM 1453 O O . GLN A 1 172 ? -20.211 6.160 21.962 1.00 55.16 172 GLN A O 1
ATOM 1458 N N . LYS A 1 173 ? -21.647 7.220 20.585 1.00 62.19 173 LYS A N 1
ATOM 1459 C CA . LYS A 1 173 ? -20.733 7.284 19.424 1.00 62.19 173 LYS A CA 1
ATOM 1460 C C . LYS A 1 173 ? -20.900 8.556 18.598 1.00 62.19 173 LYS A C 1
ATOM 1462 O O . LYS A 1 173 ? -22.018 9.028 18.398 1.00 62.19 173 LYS A O 1
ATOM 1467 N N . ASP A 1 174 ? -19.799 9.007 18.008 1.00 64.00 174 ASP A N 1
ATOM 1468 C CA . ASP A 1 174 ? -19.763 10.080 17.010 1.00 64.00 174 ASP A CA 1
ATOM 1469 C C . ASP A 1 174 ? -20.119 9.554 15.597 1.00 64.00 174 ASP A C 1
ATOM 1471 O O . ASP A 1 174 ? -19.257 9.214 14.782 1.00 64.00 174 ASP A O 1
ATOM 1475 N N . ILE A 1 175 ? -21.421 9.448 15.288 1.00 67.19 175 ILE A N 1
ATOM 1476 C CA . ILE A 1 175 ? -21.912 8.872 14.015 1.00 67.19 175 ILE A CA 1
ATOM 1477 C C . ILE A 1 175 ? -21.417 9.651 12.791 1.00 67.19 175 ILE A C 1
ATOM 1479 O O . ILE A 1 175 ? -21.073 9.045 11.777 1.00 67.19 175 ILE A O 1
ATOM 1483 N N . LEU A 1 176 ? -21.396 10.984 12.857 1.00 68.94 176 LEU A N 1
ATOM 1484 C CA . LEU A 1 176 ? -21.181 11.831 11.680 1.00 68.94 176 LEU A CA 1
ATOM 1485 C C . LEU A 1 176 ? -19.780 11.641 11.093 1.00 68.94 176 LEU A C 1
ATOM 1487 O O . LEU A 1 176 ? -19.627 11.488 9.883 1.00 68.94 176 LEU A O 1
ATOM 1491 N N . LEU A 1 177 ? -18.763 11.587 11.953 1.00 71.56 177 LEU A N 1
ATOM 1492 C CA . LEU A 1 177 ? -17.377 11.440 11.524 1.00 71.56 177 LEU A CA 1
ATOM 1493 C C . LEU A 1 177 ? -17.136 10.043 10.928 1.00 71.56 177 LEU A C 1
ATOM 1495 O O . LEU A 1 177 ? -16.553 9.925 9.848 1.00 71.56 177 LEU A O 1
ATOM 1499 N N . ILE A 1 178 ? -17.673 8.996 11.564 1.00 74.12 178 ILE A N 1
ATOM 1500 C CA . ILE A 1 178 ? -17.625 7.620 11.044 1.00 74.12 178 ILE A CA 1
ATOM 1501 C C . ILE A 1 178 ? -18.329 7.529 9.682 1.00 74.12 178 ILE A C 1
ATOM 1503 O O . ILE A 1 178 ? -17.799 6.917 8.754 1.00 74.12 178 ILE A O 1
ATOM 1507 N N . LEU A 1 179 ? -19.484 8.180 9.530 1.00 79.25 179 LEU A N 1
ATOM 1508 C CA . LEU A 1 179 ? -20.250 8.195 8.285 1.00 79.25 179 LEU A CA 1
ATOM 1509 C C . LEU A 1 179 ? -19.517 8.944 7.160 1.00 79.25 179 LEU A C 1
ATOM 1511 O O . LEU A 1 179 ? -19.501 8.469 6.026 1.00 79.25 179 LEU A O 1
ATOM 1515 N N . CYS A 1 180 ? -18.837 10.057 7.454 1.00 78.81 180 CYS A N 1
ATOM 1516 C CA . CYS A 1 180 ? -17.974 10.733 6.479 1.00 78.81 180 CYS A CA 1
ATOM 1517 C C . CYS A 1 180 ? -16.828 9.829 6.000 1.00 78.81 180 CYS A C 1
ATOM 1519 O O . CYS A 1 180 ? -16.566 9.752 4.797 1.00 78.81 180 CYS A O 1
ATOM 1521 N N . VAL A 1 181 ? -16.169 9.119 6.923 1.00 81.00 181 VAL A N 1
ATOM 1522 C CA . VAL A 1 181 ? -15.106 8.157 6.582 1.00 81.00 181 VAL A CA 1
ATOM 1523 C C . VAL A 1 181 ? -15.665 7.006 5.739 1.00 81.00 181 VAL A C 1
ATOM 1525 O O . VAL A 1 181 ? -15.043 6.606 4.755 1.00 81.00 181 VAL A O 1
ATOM 1528 N N . PHE A 1 182 ? -16.860 6.520 6.070 1.00 83.88 182 PHE A N 1
ATOM 1529 C CA . PHE A 1 182 ? -17.550 5.472 5.322 1.00 83.88 182 PHE A CA 1
ATOM 1530 C C . PHE A 1 182 ? -17.904 5.899 3.892 1.00 83.88 182 PHE A C 1
ATOM 1532 O O . PHE A 1 182 ? -17.573 5.186 2.945 1.00 83.88 182 PHE A O 1
ATOM 1539 N N . ILE A 1 183 ? -18.506 7.082 3.710 1.00 85.12 183 ILE A N 1
ATOM 1540 C CA . ILE A 1 183 ? -18.829 7.632 2.381 1.00 85.12 183 ILE A CA 1
ATOM 1541 C C . ILE A 1 183 ? -17.560 7.780 1.539 1.00 85.12 183 ILE A C 1
ATOM 1543 O O . ILE A 1 183 ? -17.564 7.438 0.355 1.00 85.12 183 ILE A O 1
ATOM 1547 N N . TYR A 1 184 ? -16.467 8.257 2.140 1.00 86.50 184 TYR A N 1
ATOM 1548 C CA . TYR A 1 184 ? -15.191 8.399 1.445 1.00 86.50 184 TYR A CA 1
ATOM 1549 C C . TYR A 1 184 ? -14.629 7.048 0.970 1.00 86.50 184 TYR A C 1
ATOM 1551 O O . TYR A 1 184 ? -14.236 6.927 -0.193 1.00 86.50 184 TYR A O 1
ATOM 1559 N N . GLU A 1 185 ? -14.623 6.019 1.824 1.00 86.25 185 GLU A N 1
ATOM 1560 C CA . GLU A 1 185 ? -14.135 4.684 1.443 1.00 86.25 185 GLU A CA 1
ATOM 1561 C C . GLU A 1 185 ? -15.060 4.008 0.410 1.00 86.25 185 GLU A C 1
ATOM 1563 O O . GLU A 1 185 ? -14.559 3.386 -0.526 1.00 86.25 185 GLU A O 1
ATOM 1568 N N . ILE A 1 186 ? -16.387 4.199 0.483 1.00 87.00 186 ILE A N 1
ATOM 1569 C CA . ILE A 1 186 ? -17.322 3.735 -0.562 1.00 87.00 186 ILE A CA 1
ATOM 1570 C C . ILE A 1 186 ? -17.060 4.435 -1.892 1.00 87.00 186 ILE A C 1
ATOM 1572 O O . ILE A 1 186 ? -17.027 3.782 -2.935 1.00 87.00 186 ILE A O 1
ATOM 1576 N N . HIS A 1 187 ? -16.875 5.755 -1.881 1.00 87.38 187 HIS A N 1
ATOM 1577 C CA . HIS A 1 187 ? -16.584 6.501 -3.101 1.00 87.38 187 HIS A CA 1
ATOM 1578 C C . HIS A 1 187 ? -15.305 5.982 -3.770 1.00 87.38 187 HIS A C 1
ATOM 1580 O O . HIS A 1 187 ? -15.270 5.779 -4.987 1.00 87.38 187 HIS A O 1
ATOM 1586 N N . LEU A 1 188 ? -14.273 5.711 -2.967 1.00 85.50 188 LEU A N 1
ATOM 1587 C CA . LEU A 1 188 ? -13.022 5.133 -3.444 1.00 85.50 188 LEU A CA 1
ATOM 1588 C C . LEU A 1 188 ? -13.239 3.714 -4.000 1.00 85.50 188 LEU A C 1
ATOM 1590 O O . LEU A 1 188 ? -12.806 3.426 -5.115 1.00 85.50 188 LEU A O 1
ATOM 1594 N N . PHE A 1 189 ? -13.991 2.872 -3.282 1.00 86.44 189 PHE A N 1
ATOM 1595 C CA . PHE A 1 189 ? -14.353 1.521 -3.716 1.00 86.44 189 PHE A CA 1
ATOM 1596 C C . PHE A 1 189 ? -15.089 1.518 -5.057 1.00 86.44 189 PHE A C 1
ATOM 1598 O O . PHE A 1 189 ? -14.720 0.767 -5.958 1.00 86.44 189 PHE A O 1
ATOM 1605 N N . LEU A 1 190 ? -16.100 2.372 -5.226 1.00 85.81 190 LEU A N 1
ATOM 1606 C CA . LEU A 1 190 ? -16.865 2.489 -6.469 1.00 85.81 190 LEU A CA 1
ATOM 1607 C C . LEU A 1 190 ? -15.993 2.997 -7.622 1.00 85.81 190 LEU A C 1
ATOM 1609 O O . LEU A 1 190 ? -16.040 2.443 -8.717 1.00 85.81 190 LEU A O 1
ATOM 1613 N N . SER A 1 191 ? -15.154 4.009 -7.377 1.00 83.62 191 SER A N 1
ATOM 1614 C CA . SER A 1 191 ? -14.239 4.538 -8.396 1.00 83.62 191 SER A CA 1
ATOM 1615 C C . SER A 1 191 ? -13.243 3.480 -8.885 1.00 83.62 191 SER A C 1
ATOM 1617 O O . SER A 1 191 ? -12.979 3.387 -10.086 1.00 83.62 191 SER A O 1
ATOM 1619 N N . ASP A 1 192 ? -12.691 2.686 -7.966 1.00 82.75 192 ASP A N 1
ATOM 1620 C CA . ASP A 1 192 ? -11.677 1.675 -8.271 1.00 82.75 192 ASP A CA 1
ATOM 1621 C C . ASP A 1 192 ? -12.274 0.397 -8.867 1.00 82.75 192 ASP A C 1
ATOM 1623 O O . ASP A 1 192 ? -11.742 -0.137 -9.844 1.00 82.75 192 ASP A O 1
ATOM 1627 N N . SER A 1 193 ? -13.409 -0.060 -8.336 1.00 84.88 193 SER A N 1
ATOM 1628 C CA . SER A 1 193 ? -14.143 -1.204 -8.884 1.00 84.88 193 SER A CA 1
ATOM 1629 C C . SER A 1 193 ? -14.675 -0.914 -10.283 1.00 84.88 193 SER A C 1
ATOM 1631 O O . SER A 1 193 ? -14.567 -1.782 -11.141 1.00 84.88 193 SER A O 1
ATOM 1633 N N . TYR A 1 194 ? -15.151 0.303 -10.563 1.00 85.88 194 TYR A N 1
ATOM 1634 C CA . TYR A 1 194 ? -15.595 0.687 -11.904 1.00 85.88 194 TYR A CA 1
ATOM 1635 C C . TYR A 1 194 ? -14.483 0.515 -12.947 1.00 85.88 194 TYR A C 1
ATOM 1637 O O . TYR A 1 194 ? -14.683 -0.144 -13.966 1.00 85.88 194 TYR A O 1
ATOM 1645 N N . MET A 1 195 ? -13.288 1.053 -12.675 1.00 82.62 195 MET A N 1
ATOM 1646 C CA . MET A 1 195 ? -12.145 0.924 -13.588 1.00 82.62 195 MET A CA 1
ATOM 1647 C C . MET A 1 195 ? -11.699 -0.531 -13.754 1.00 82.62 195 MET A C 1
ATOM 1649 O O . MET A 1 195 ? -11.304 -0.942 -14.845 1.00 82.62 195 MET A O 1
ATOM 1653 N N . PHE A 1 196 ? -11.783 -1.320 -12.685 1.00 83.12 196 PHE A N 1
ATOM 1654 C CA . PHE A 1 196 ? -11.450 -2.738 -12.720 1.00 83.12 196 PHE A CA 1
ATOM 1655 C C . PHE A 1 196 ? -12.471 -3.571 -13.509 1.00 83.12 196 PHE A C 1
ATOM 1657 O O . PHE A 1 196 ? -12.077 -4.389 -14.335 1.00 83.12 196 PHE A O 1
ATOM 1664 N N . ILE A 1 197 ? -13.769 -3.330 -13.319 1.00 84.50 197 ILE A N 1
ATOM 1665 C CA . ILE A 1 197 ? -14.847 -3.976 -14.081 1.00 84.50 197 ILE A CA 1
ATOM 1666 C C . ILE A 1 197 ? -14.730 -3.609 -15.562 1.00 84.50 197 ILE A C 1
ATOM 1668 O O . ILE A 1 197 ? -14.796 -4.489 -16.416 1.00 84.50 197 ILE A O 1
ATOM 1672 N N . TYR A 1 198 ? -14.481 -2.334 -15.873 1.00 84.38 198 TYR A N 1
ATOM 1673 C CA . TYR A 1 198 ? -14.259 -1.879 -17.246 1.00 84.38 198 TYR A CA 1
ATOM 1674 C C . TYR A 1 198 ? -13.094 -2.624 -17.916 1.00 84.38 198 TYR A C 1
ATOM 1676 O O . TYR A 1 198 ? -13.208 -3.063 -19.060 1.00 84.38 198 TYR A O 1
ATOM 1684 N N . MET A 1 199 ? -12.001 -2.843 -17.180 1.00 82.19 199 MET A N 1
ATOM 1685 C CA . MET A 1 199 ? -10.876 -3.652 -17.645 1.00 82.19 199 MET A CA 1
ATOM 1686 C C . MET A 1 199 ? -11.262 -5.129 -17.853 1.00 82.19 199 MET A C 1
ATOM 1688 O O . MET A 1 199 ? -10.873 -5.708 -18.864 1.00 82.19 199 MET A O 1
ATOM 1692 N N . LEU A 1 200 ? -12.037 -5.739 -16.945 1.00 81.25 200 LEU A N 1
ATOM 1693 C CA . LEU A 1 200 ? -12.497 -7.134 -17.074 1.00 81.25 200 LEU A CA 1
ATOM 1694 C C . LEU A 1 200 ? -13.419 -7.360 -18.280 1.00 81.25 200 LEU A C 1
ATOM 1696 O O . LEU A 1 200 ? -13.375 -8.428 -18.883 1.00 81.25 200 LEU A O 1
ATOM 1700 N N . ILE A 1 201 ? -14.218 -6.357 -18.654 1.00 83.69 201 ILE A N 1
ATOM 1701 C CA . ILE A 1 201 ? -15.081 -6.386 -19.849 1.00 83.69 201 ILE A CA 1
ATOM 1702 C C . ILE A 1 201 ? -14.250 -6.325 -21.153 1.00 83.69 201 ILE A C 1
ATOM 1704 O O . ILE A 1 201 ? -14.778 -6.557 -22.237 1.00 83.69 201 ILE A O 1
ATOM 1708 N N . GLY A 1 202 ? -12.941 -6.060 -21.064 1.00 74.81 202 GLY A N 1
ATOM 1709 C CA . GLY A 1 202 ? -12.035 -5.944 -22.212 1.00 74.81 202 GLY A CA 1
ATOM 1710 C C . GLY A 1 202 ? -11.718 -4.499 -22.604 1.00 74.81 202 GLY A C 1
ATOM 1711 O O . GLY A 1 202 ? -11.151 -4.257 -23.667 1.00 74.81 202 GLY A O 1
ATOM 1712 N N . GLY A 1 203 ? -12.068 -3.519 -21.765 1.00 76.31 203 GLY A N 1
ATOM 1713 C CA . GLY A 1 203 ? -11.719 -2.118 -21.979 1.00 76.31 203 GLY A CA 1
ATOM 1714 C C . GLY A 1 203 ? -10.218 -1.872 -21.810 1.00 76.31 203 GLY A C 1
ATOM 1715 O O . GLY A 1 203 ? -9.704 -1.830 -20.692 1.00 76.31 203 GLY A O 1
ATOM 1716 N N . GLU A 1 204 ? -9.499 -1.675 -22.915 1.00 73.38 204 GLU A N 1
ATOM 1717 C CA . GLU A 1 204 ? -8.041 -1.484 -22.882 1.00 73.38 204 GLU A CA 1
ATOM 1718 C C . GLU A 1 204 ? -7.609 -0.029 -22.641 1.00 73.38 204 GLU A C 1
ATOM 1720 O O . GLU A 1 204 ? -6.568 0.213 -22.015 1.00 73.38 204 GLU A O 1
ATOM 1725 N N . TYR A 1 205 ? -8.400 0.946 -23.104 1.00 78.56 205 TYR A N 1
ATOM 1726 C CA . TYR A 1 205 ? -8.044 2.367 -23.100 1.00 78.56 205 TYR A CA 1
ATOM 1727 C C . TYR A 1 205 ? -9.188 3.252 -22.610 1.00 78.56 205 TYR A C 1
ATOM 1729 O O . TYR A 1 205 ? -10.341 3.054 -22.971 1.00 78.56 205 TYR A O 1
ATOM 1737 N N . ILE A 1 206 ? -8.843 4.292 -21.856 1.00 77.31 206 ILE A N 1
ATOM 1738 C CA . ILE A 1 206 ? -9.739 5.390 -21.491 1.00 77.31 206 ILE A CA 1
ATOM 1739 C C . ILE A 1 206 ? -9.276 6.642 -22.227 1.00 77.31 206 ILE A C 1
ATOM 1741 O O . ILE A 1 206 ? -8.087 6.964 -22.240 1.00 77.31 206 ILE A O 1
ATOM 1745 N N . THR A 1 207 ? -10.206 7.373 -22.829 1.00 77.06 207 THR A N 1
ATOM 1746 C CA . THR A 1 207 ? -9.911 8.649 -23.484 1.00 77.06 207 THR A CA 1
ATOM 1747 C C . THR A 1 207 ? -9.963 9.784 -22.473 1.00 77.06 207 THR A C 1
ATOM 1749 O O . THR A 1 207 ? -11.028 10.104 -21.944 1.00 77.06 207 THR A O 1
ATOM 1752 N N . TYR A 1 208 ? -8.825 10.426 -22.233 1.00 70.75 208 TYR A N 1
ATOM 1753 C CA . TYR A 1 208 ? -8.762 11.657 -21.462 1.00 70.75 208 TYR A CA 1
ATOM 1754 C C . TYR A 1 208 ? -8.829 12.852 -22.409 1.00 70.75 208 TYR A C 1
ATOM 1756 O O . TYR A 1 208 ? -7.987 12.990 -23.297 1.00 70.75 208 TYR A O 1
ATOM 1764 N N . LYS A 1 209 ? -9.829 13.714 -22.224 1.00 74.75 209 LYS A N 1
ATOM 1765 C CA . LYS A 1 209 ? -9.922 14.985 -22.946 1.00 74.75 209 LYS A CA 1
ATOM 1766 C C . LYS A 1 209 ? -9.225 16.056 -22.126 1.00 74.75 209 LYS A C 1
ATOM 1768 O O . LYS A 1 209 ? -9.588 16.281 -20.972 1.00 74.75 209 LYS A O 1
ATOM 1773 N N . TYR A 1 210 ? -8.239 16.723 -22.709 1.00 68.31 210 TYR A N 1
ATOM 1774 C CA . TYR A 1 210 ? -7.673 17.926 -22.113 1.00 68.31 210 TYR A CA 1
ATOM 1775 C C . TYR A 1 210 ? -7.683 19.067 -23.117 1.00 68.31 210 TYR A C 1
ATOM 1777 O O . TYR A 1 210 ? -7.581 18.879 -24.329 1.00 68.31 210 TYR A O 1
ATOM 1785 N N . ARG A 1 211 ? -7.849 20.270 -22.578 1.00 63.59 211 ARG A N 1
ATOM 1786 C CA . ARG A 1 211 ? -7.860 21.494 -23.366 1.00 63.59 211 ARG A CA 1
ATOM 1787 C C . ARG A 1 211 ? -6.428 21.947 -23.569 1.00 63.59 211 ARG A C 1
ATOM 1789 O O . ARG A 1 211 ? -5.696 22.145 -22.597 1.00 63.59 211 ARG A O 1
ATOM 1796 N N . THR A 1 212 ? -6.043 22.120 -24.822 1.00 58.06 212 THR A N 1
ATOM 1797 C CA . THR A 1 212 ? -4.791 22.780 -25.183 1.00 58.06 212 THR A CA 1
ATOM 1798 C C . THR A 1 212 ? -5.097 24.158 -25.730 1.00 58.06 212 THR A C 1
ATOM 1800 O O . THR A 1 212 ? -5.815 24.295 -26.717 1.00 58.06 212 THR A O 1
ATOM 1803 N N . GLU A 1 213 ? -4.525 25.189 -25.108 1.00 54.03 213 GLU A N 1
ATOM 1804 C CA . GLU A 1 213 ? -4.444 26.503 -25.737 1.00 54.03 213 GLU A CA 1
ATOM 1805 C C . GLU A 1 213 ? -3.312 26.471 -26.770 1.00 54.03 213 GLU A C 1
ATOM 1807 O O . GLU A 1 213 ? -2.140 26.672 -26.443 1.00 54.03 213 GLU A O 1
ATOM 1812 N N . ASN A 1 214 ? -3.651 26.206 -28.030 1.00 50.50 214 ASN A N 1
ATOM 1813 C CA . ASN A 1 214 ? -2.711 26.420 -29.120 1.00 50.50 214 ASN A CA 1
ATOM 1814 C C . ASN A 1 214 ? -2.619 27.928 -29.386 1.00 50.50 214 ASN A C 1
ATOM 1816 O O . ASN A 1 214 ? -3.521 28.529 -29.967 1.00 50.50 214 ASN A O 1
ATOM 1820 N N . LYS A 1 215 ? -1.510 28.560 -28.981 1.00 45.69 215 LYS A N 1
ATOM 1821 C CA . LYS A 1 215 ? -1.135 29.873 -29.523 1.00 45.69 215 LYS A CA 1
ATOM 1822 C C . LYS A 1 215 ? -0.697 29.666 -30.971 1.00 45.69 215 LYS A C 1
ATOM 1824 O O . LYS A 1 215 ? 0.477 29.406 -31.231 1.00 45.69 215 LYS A O 1
ATOM 1829 N N . GLN A 1 216 ? -1.631 29.758 -31.915 1.00 47.75 216 GLN A N 1
ATOM 1830 C CA . GLN A 1 216 ? -1.266 29.916 -33.318 1.00 47.75 216 GLN A CA 1
ATOM 1831 C C . GLN A 1 216 ? -0.545 31.261 -33.461 1.00 47.75 216 GLN A C 1
ATOM 1833 O O . GLN A 1 216 ? -1.163 32.318 -33.442 1.00 47.75 216 GLN A O 1
ATOM 1838 N N . GLN A 1 217 ? 0.785 31.231 -33.573 1.00 44.66 217 GLN A N 1
ATOM 1839 C CA . GLN A 1 217 ? 1.555 32.362 -34.089 1.00 44.66 217 GLN A CA 1
ATOM 1840 C C . GLN A 1 217 ? 1.319 32.458 -35.598 1.00 44.66 217 GLN A C 1
ATOM 1842 O O . GLN A 1 217 ? 2.210 32.125 -36.375 1.00 44.66 217 GLN A O 1
ATOM 1847 N N . ASN A 1 218 ? 0.133 32.894 -36.013 1.00 37.72 218 ASN A N 1
ATOM 1848 C CA . ASN A 1 218 ? -0.063 33.398 -37.362 1.00 37.72 218 ASN A CA 1
ATOM 1849 C C . ASN A 1 218 ? -0.428 34.874 -37.266 1.00 37.72 218 ASN A C 1
ATOM 1851 O O . ASN A 1 218 ? -1.324 35.278 -36.534 1.00 37.72 218 ASN A O 1
ATOM 1855 N N . ASN A 1 219 ? 0.391 35.664 -37.949 1.00 48.78 219 ASN A N 1
ATOM 1856 C CA . ASN A 1 219 ? 0.348 37.109 -37.974 1.00 48.78 219 ASN A CA 1
ATOM 1857 C C . ASN A 1 219 ? -1.014 37.632 -38.461 1.00 48.78 219 ASN A C 1
ATOM 1859 O O . ASN A 1 219 ? -1.621 37.050 -39.354 1.00 48.78 219 ASN A O 1
ATOM 1863 N N . VAL A 1 220 ? -1.348 38.821 -37.952 1.00 49.81 220 VAL A N 1
ATOM 1864 C CA . VAL A 1 220 ? -2.372 39.772 -38.416 1.00 49.81 220 VAL A CA 1
ATOM 1865 C C . VAL A 1 220 ? -3.820 39.446 -38.014 1.00 49.81 220 VAL A C 1
ATOM 1867 O O . VAL A 1 220 ? -4.510 38.656 -38.641 1.00 49.81 220 VAL A O 1
ATOM 1870 N N . ASN A 1 221 ? -4.261 40.170 -36.978 1.00 45.97 221 ASN A N 1
ATOM 1871 C CA . ASN A 1 221 ? -5.631 40.602 -36.681 1.00 45.97 221 ASN A CA 1
ATOM 1872 C C . ASN A 1 221 ? -6.741 39.546 -36.799 1.00 45.97 221 ASN A C 1
ATOM 1874 O O . ASN A 1 221 ? -7.478 39.519 -37.780 1.00 45.97 221 ASN A O 1
ATOM 1878 N N . ASN A 1 222 ? -6.888 38.729 -35.752 1.00 42.03 222 ASN A N 1
ATOM 1879 C CA . ASN A 1 222 ? -8.145 38.472 -35.029 1.00 42.03 222 ASN A CA 1
ATOM 1880 C C . ASN A 1 222 ? -7.915 37.305 -34.056 1.00 42.03 222 ASN A C 1
ATOM 1882 O O . ASN A 1 222 ? -7.878 36.141 -34.455 1.00 42.03 222 ASN A O 1
ATOM 1886 N N . ASP A 1 223 ? -7.756 37.632 -32.771 1.00 42.66 223 ASP A N 1
ATOM 1887 C CA . ASP A 1 223 ? -7.542 36.689 -31.669 1.00 42.66 223 ASP A CA 1
ATOM 1888 C C . ASP A 1 223 ? -8.810 35.874 -31.362 1.00 42.66 223 ASP A C 1
ATOM 1890 O O . ASP A 1 223 ? -9.465 36.048 -30.335 1.00 42.66 223 ASP A O 1
ATOM 1894 N N . TYR A 1 224 ? -9.154 34.925 -32.228 1.00 47.97 224 TYR A N 1
ATOM 1895 C CA . TYR A 1 224 ? -10.030 33.827 -31.831 1.00 47.97 224 TYR A CA 1
ATOM 1896 C C . TYR A 1 224 ? -9.164 32.686 -31.302 1.00 47.97 224 TYR A C 1
ATOM 1898 O O . TYR A 1 224 ? -8.649 31.864 -32.062 1.00 47.97 224 TYR A O 1
ATOM 1906 N N . LYS A 1 225 ? -9.013 32.623 -29.971 1.00 50.31 225 LYS A N 1
ATOM 1907 C CA . LYS A 1 225 ? -8.495 31.438 -29.272 1.00 50.31 225 LYS A CA 1
ATOM 1908 C C . LYS A 1 225 ? -9.392 30.239 -29.602 1.00 50.31 225 LYS A C 1
ATOM 1910 O O . LYS A 1 225 ? -10.414 30.026 -28.952 1.00 50.31 225 LYS A O 1
ATOM 1915 N N . LYS A 1 226 ? -9.025 29.439 -30.604 1.00 49.50 226 LYS A N 1
ATOM 1916 C CA . LYS A 1 226 ? -9.646 28.129 -30.820 1.00 49.50 226 LYS A CA 1
ATOM 1917 C C . LYS A 1 226 ? -9.200 27.203 -29.692 1.00 49.50 226 LYS A C 1
ATOM 1919 O O . LYS A 1 226 ? -8.034 26.829 -29.603 1.00 49.50 226 LYS A O 1
ATOM 1924 N N . ILE A 1 227 ? -10.133 26.886 -28.798 1.00 53.16 227 ILE A N 1
ATOM 1925 C CA . ILE A 1 227 ? -9.946 25.869 -27.765 1.00 53.16 227 ILE A CA 1
ATOM 1926 C C . ILE A 1 227 ? -10.094 24.520 -28.465 1.00 53.16 227 ILE A C 1
ATOM 1928 O O . ILE A 1 227 ? -11.203 24.103 -28.787 1.00 53.16 227 ILE A O 1
ATOM 1932 N N . GLU A 1 228 ? -8.974 23.860 -28.736 1.00 56.16 228 GLU A N 1
ATOM 1933 C CA . GLU A 1 228 ? -8.971 22.498 -29.263 1.00 56.16 228 GLU A CA 1
ATOM 1934 C C . GLU A 1 228 ? -8.994 21.511 -28.087 1.00 56.16 228 GLU A C 1
ATOM 1936 O O . GLU A 1 228 ? -8.169 21.578 -27.167 1.00 56.16 228 GLU A O 1
ATOM 1941 N N . GLU A 1 229 ? -9.977 20.609 -28.093 1.00 58.44 229 GLU A N 1
ATOM 1942 C CA . GLU A 1 229 ? -10.045 19.488 -27.158 1.00 58.44 229 GLU A CA 1
ATOM 1943 C C . GLU A 1 229 ? -9.282 18.307 -27.755 1.00 58.44 229 GLU A C 1
ATOM 1945 O O . GLU A 1 229 ? -9.736 17.671 -28.705 1.00 58.44 229 GLU A O 1
ATOM 1950 N N . VAL A 1 230 ? -8.111 18.011 -27.195 1.00 65.06 230 VAL A N 1
ATOM 1951 C CA . VAL A 1 230 ? -7.300 16.869 -27.619 1.00 65.06 230 VAL A CA 1
ATOM 1952 C C . VAL A 1 230 ? -7.658 15.676 -26.740 1.00 65.06 230 VAL A C 1
ATOM 1954 O O . VAL A 1 230 ? -7.573 15.734 -25.510 1.00 65.06 230 VAL A O 1
ATOM 1957 N N . SER A 1 231 ? -8.077 14.580 -27.371 1.00 60.56 231 SER A N 1
ATOM 1958 C CA . SER A 1 231 ? -8.317 13.302 -26.703 1.00 60.56 231 SER A CA 1
ATOM 1959 C C . SER A 1 231 ? -7.068 12.429 -26.755 1.00 60.56 231 SER A C 1
ATOM 1961 O O . SER A 1 231 ? -6.578 12.120 -27.840 1.00 60.56 231 SER A O 1
ATOM 1963 N N . VAL A 1 232 ? -6.585 11.982 -25.597 1.00 70.00 232 VAL A N 1
ATOM 1964 C CA . VAL A 1 232 ? -5.480 11.020 -25.495 1.00 70.00 232 VAL A CA 1
ATOM 1965 C C . VAL A 1 232 ? -5.972 9.736 -24.847 1.00 70.00 232 VAL A C 1
ATOM 1967 O O . VAL A 1 232 ? -6.555 9.753 -23.765 1.00 70.00 232 VAL A O 1
ATOM 1970 N N . SER A 1 233 ? -5.726 8.612 -25.514 1.00 69.38 233 SER A N 1
ATOM 1971 C CA . SER A 1 233 ? -5.995 7.275 -24.992 1.00 69.38 233 SER A CA 1
ATOM 1972 C C . SER A 1 233 ? -4.927 6.872 -23.976 1.00 69.38 233 SER A C 1
ATOM 1974 O O . SER A 1 233 ? -3.740 6.810 -24.302 1.00 69.38 233 SER A O 1
ATOM 1976 N N . ILE A 1 234 ? -5.345 6.558 -22.754 1.00 72.00 234 ILE A N 1
ATOM 1977 C CA . ILE A 1 234 ? -4.494 6.051 -21.675 1.00 72.00 234 ILE A CA 1
ATOM 1978 C C . ILE A 1 234 ? -4.909 4.613 -21.396 1.00 72.00 234 ILE A C 1
ATOM 1980 O O . ILE A 1 234 ? -6.096 4.338 -21.250 1.00 72.00 234 ILE A O 1
ATOM 1984 N N . SER A 1 235 ? -3.956 3.686 -21.301 1.00 77.50 235 SER A N 1
ATOM 1985 C CA . SER A 1 235 ? -4.305 2.306 -20.965 1.00 77.50 235 SER A CA 1
ATOM 1986 C C . SER A 1 235 ? -4.790 2.167 -19.525 1.00 77.50 235 SER A C 1
ATOM 1988 O O . SER A 1 235 ? -4.161 2.692 -18.605 1.00 77.50 235 SER A O 1
ATOM 1990 N N . VAL A 1 236 ? -5.857 1.399 -19.318 1.00 78.69 236 VAL A N 1
ATOM 1991 C CA . VAL A 1 236 ? -6.482 1.226 -17.993 1.00 78.69 236 VAL A CA 1
ATOM 1992 C C . VAL A 1 236 ? -5.524 0.578 -16.996 1.00 78.69 236 VAL A C 1
ATOM 1994 O O . VAL A 1 236 ? -5.413 1.025 -15.857 1.00 78.69 236 VAL A O 1
ATOM 1997 N N . ILE A 1 237 ? -4.762 -0.423 -17.446 1.00 77.88 237 ILE A N 1
ATOM 1998 C CA . ILE A 1 237 ? -3.784 -1.134 -16.614 1.00 77.88 237 ILE A CA 1
ATOM 1999 C C . ILE A 1 237 ? -2.710 -0.171 -16.101 1.00 77.88 237 ILE A C 1
ATOM 2001 O O . ILE A 1 237 ? -2.428 -0.149 -14.906 1.00 77.88 237 ILE A O 1
ATOM 2005 N N . SER A 1 238 ? -2.125 0.660 -16.971 1.00 76.94 238 SER A N 1
ATOM 2006 C CA . SER A 1 238 ? -1.097 1.610 -16.533 1.00 76.94 238 SER A CA 1
ATOM 2007 C C . SER A 1 238 ? -1.659 2.666 -15.588 1.00 76.94 238 SER A C 1
ATOM 2009 O O . SER A 1 238 ? -1.005 3.006 -14.604 1.00 76.94 238 SER A O 1
ATOM 2011 N N . PHE A 1 239 ? -2.885 3.133 -15.836 1.00 80.94 239 PHE A N 1
ATOM 2012 C CA . PHE A 1 239 ? -3.578 4.052 -14.942 1.00 80.94 239 PHE A CA 1
ATOM 2013 C C . PHE A 1 239 ? -3.770 3.442 -13.547 1.00 80.94 239 PHE A C 1
ATOM 2015 O O . PHE A 1 239 ? -3.391 4.062 -12.552 1.00 80.94 239 PHE A O 1
ATOM 2022 N N . MET A 1 240 ? -4.286 2.213 -13.470 1.00 83.12 240 MET A N 1
ATOM 2023 C CA . MET A 1 240 ? -4.501 1.501 -12.208 1.00 83.12 240 MET A CA 1
ATOM 2024 C C . MET A 1 240 ? -3.181 1.213 -11.485 1.00 83.12 240 MET A C 1
ATOM 2026 O O . MET A 1 240 ? -3.069 1.476 -10.289 1.00 83.12 240 MET A O 1
ATOM 2030 N N . VAL A 1 241 ? -2.137 0.777 -12.197 1.00 84.62 241 VAL A N 1
ATOM 2031 C CA . VAL A 1 241 ? -0.803 0.579 -11.609 1.00 84.62 241 VAL A CA 1
ATOM 2032 C C . VAL A 1 241 ? -0.259 1.885 -11.015 1.00 84.62 241 VAL A C 1
ATOM 2034 O O . VAL A 1 241 ? 0.160 1.908 -9.855 1.00 84.62 241 VAL A O 1
ATOM 2037 N N . VAL A 1 242 ? -0.292 2.987 -11.773 1.00 85.06 242 VAL A N 1
ATOM 2038 C CA . VAL A 1 242 ? 0.175 4.298 -11.290 1.00 85.06 242 VAL A CA 1
ATOM 2039 C C . VAL A 1 242 ? -0.652 4.758 -10.091 1.00 85.06 242 VAL A C 1
ATOM 2041 O O . VAL A 1 242 ? -0.088 5.306 -9.144 1.00 85.06 242 VAL A O 1
ATOM 2044 N N . LYS A 1 243 ? -1.965 4.499 -10.086 1.00 86.81 243 LYS A N 1
ATOM 2045 C CA . LYS A 1 243 ? -2.849 4.810 -8.957 1.00 86.81 243 LYS A CA 1
ATOM 2046 C C . LYS A 1 243 ? -2.430 4.049 -7.696 1.00 86.81 243 LYS A C 1
ATOM 2048 O O . LYS A 1 243 ? -2.277 4.666 -6.648 1.00 86.81 243 LYS A O 1
ATOM 2053 N N . ILE A 1 244 ? -2.168 2.748 -7.782 1.00 87.19 244 ILE A N 1
ATOM 2054 C CA . ILE A 1 244 ? -1.787 1.938 -6.611 1.00 87.19 244 ILE A CA 1
ATOM 2055 C C . ILE A 1 244 ? -0.410 2.333 -6.071 1.00 87.19 244 ILE A C 1
ATOM 2057 O O . ILE A 1 244 ? -0.212 2.376 -4.854 1.00 87.19 244 ILE A O 1
ATOM 2061 N N . ILE A 1 245 ? 0.524 2.681 -6.959 1.00 87.00 245 ILE A N 1
ATOM 2062 C CA . ILE A 1 245 ? 1.833 3.211 -6.563 1.00 87.00 245 ILE A CA 1
ATOM 2063 C C . ILE A 1 245 ? 1.680 4.554 -5.861 1.00 87.00 245 ILE A C 1
ATOM 2065 O O . ILE A 1 245 ? 2.237 4.732 -4.782 1.00 87.00 245 ILE A O 1
ATOM 2069 N N . LYS A 1 246 ? 0.889 5.466 -6.442 1.00 88.94 246 LYS A N 1
ATOM 2070 C CA . LYS A 1 246 ? 0.593 6.781 -5.864 1.00 88.94 246 LYS A CA 1
ATOM 2071 C C . LYS A 1 246 ? 0.077 6.667 -4.428 1.00 88.94 246 LYS A C 1
ATOM 2073 O O . LYS A 1 246 ? 0.407 7.542 -3.638 1.00 88.94 246 LYS A O 1
ATOM 2078 N N . TYR A 1 247 ? -0.706 5.623 -4.131 1.00 86.19 247 TYR A N 1
ATOM 2079 C CA . TYR A 1 247 ? -1.265 5.357 -2.804 1.00 86.19 247 TYR A CA 1
ATOM 2080 C C . TYR A 1 247 ? -0.393 4.459 -1.896 1.00 86.19 247 TYR A C 1
ATOM 2082 O O . TYR A 1 247 ? -0.910 3.855 -0.955 1.00 86.19 247 TYR A O 1
ATOM 2090 N N . MET A 1 248 ? 0.894 4.270 -2.223 1.00 86.38 248 MET A N 1
ATOM 2091 C CA . MET A 1 248 ? 1.860 3.458 -1.459 1.00 86.38 248 MET A CA 1
ATOM 2092 C C . MET A 1 248 ? 1.358 2.043 -1.109 1.00 86.38 248 MET A C 1
ATOM 2094 O O . MET A 1 248 ? 1.689 1.483 -0.066 1.00 86.38 248 MET A O 1
ATOM 2098 N N . LYS A 1 249 ? 0.550 1.449 -1.993 1.00 88.00 249 LYS A N 1
ATOM 2099 C CA . LYS A 1 249 ? -0.029 0.101 -1.837 1.00 88.00 249 LYS A CA 1
ATOM 2100 C C . LYS A 1 249 ? 0.586 -0.914 -2.807 1.00 88.00 249 LYS A C 1
ATOM 2102 O O . LYS A 1 249 ? 0.255 -2.098 -2.784 1.00 88.00 249 LYS A O 1
ATOM 2107 N N . ALA A 1 250 ? 1.486 -0.464 -3.673 1.00 86.31 250 ALA A N 1
ATOM 2108 C CA . ALA A 1 250 ? 2.141 -1.319 -4.648 1.00 86.31 250 ALA A CA 1
ATOM 2109 C C . ALA A 1 250 ? 3.354 -2.047 -4.044 1.00 86.31 250 ALA A C 1
ATOM 2111 O O . ALA A 1 250 ? 4.047 -1.486 -3.201 1.00 86.31 250 ALA A O 1
ATOM 2112 N N . PRO A 1 251 ? 3.689 -3.249 -4.527 1.00 84.06 251 PRO A N 1
ATOM 2113 C CA . PRO A 1 251 ? 4.982 -3.879 -4.290 1.00 84.06 251 PRO A CA 1
ATOM 2114 C C . PRO A 1 251 ? 6.134 -2.992 -4.773 1.00 84.06 251 PRO A C 1
ATOM 2116 O O . PRO A 1 251 ? 6.009 -2.222 -5.732 1.00 84.06 251 PRO A O 1
ATOM 2119 N N . LEU A 1 252 ? 7.290 -3.111 -4.120 1.00 82.50 252 LEU A N 1
ATOM 2120 C CA . LEU A 1 252 ? 8.452 -2.267 -4.399 1.00 82.50 252 LEU A CA 1
ATOM 2121 C C . LEU A 1 252 ? 8.944 -2.416 -5.845 1.00 82.50 252 LEU A C 1
ATOM 2123 O O . LEU A 1 252 ? 9.245 -1.398 -6.473 1.00 82.50 252 LEU A O 1
ATOM 2127 N N . LEU A 1 253 ? 8.952 -3.627 -6.418 1.00 77.12 253 LEU A N 1
ATOM 2128 C CA . LEU A 1 253 ? 9.368 -3.848 -7.807 1.00 77.12 253 LEU A CA 1
ATOM 2129 C C . LEU A 1 253 ? 8.517 -3.069 -8.801 1.00 77.12 253 LEU A C 1
ATOM 2131 O O . LEU A 1 253 ? 9.041 -2.554 -9.790 1.00 77.12 253 LEU A O 1
ATOM 2135 N N . LEU A 1 254 ? 7.216 -2.953 -8.520 1.00 79.50 254 LEU A N 1
ATOM 2136 C CA . LEU A 1 254 ? 6.275 -2.238 -9.375 1.00 79.50 254 LEU A CA 1
ATOM 2137 C C . LEU A 1 254 ? 6.609 -0.745 -9.445 1.00 79.50 254 LEU A C 1
ATOM 2139 O O . LEU A 1 254 ? 6.175 -0.068 -10.361 1.00 79.50 254 LEU A O 1
ATOM 2143 N N . ASN A 1 255 ? 7.438 -0.217 -8.544 1.00 78.56 255 ASN A N 1
ATOM 2144 C CA . ASN A 1 255 ? 7.899 1.163 -8.629 1.00 78.56 255 ASN A CA 1
ATOM 2145 C C . ASN A 1 255 ? 8.962 1.384 -9.717 1.00 78.56 255 ASN A C 1
ATOM 2147 O O . ASN A 1 255 ? 9.269 2.535 -10.002 1.00 78.56 255 ASN A O 1
ATOM 2151 N N . ARG A 1 256 ? 9.501 0.344 -10.372 1.00 72.62 256 ARG A N 1
ATOM 2152 C CA . ARG A 1 256 ? 10.483 0.468 -11.477 1.00 72.62 256 ARG A CA 1
ATOM 2153 C C . ARG A 1 256 ? 9.885 0.964 -12.808 1.00 72.62 256 ARG A C 1
ATOM 2155 O O . ARG A 1 256 ? 10.462 0.709 -13.862 1.00 72.62 256 ARG A O 1
ATOM 2162 N N . ILE A 1 257 ? 8.740 1.642 -12.777 1.00 71.62 257 ILE A N 1
ATOM 2163 C CA . ILE A 1 257 ? 8.018 2.073 -13.980 1.00 71.62 257 ILE A CA 1
ATOM 2164 C C . ILE A 1 257 ? 8.738 3.205 -14.683 1.00 71.62 257 ILE A C 1
ATOM 2166 O O . ILE A 1 257 ? 9.146 4.189 -14.061 1.00 71.62 257 ILE A O 1
ATOM 2170 N N . ILE A 1 258 ? 8.820 3.070 -16.004 1.00 61.91 258 ILE A N 1
ATOM 2171 C CA . ILE A 1 258 ? 9.446 4.043 -16.889 1.00 61.91 258 ILE A CA 1
ATOM 2172 C C . ILE A 1 258 ? 8.547 4.316 -18.106 1.00 61.91 258 ILE A C 1
ATOM 2174 O O . ILE A 1 258 ? 7.994 3.408 -18.728 1.00 61.91 258 ILE A O 1
ATOM 2178 N N . ILE A 1 259 ? 8.421 5.597 -18.460 1.00 62.00 259 ILE A N 1
ATOM 2179 C CA . ILE A 1 259 ? 7.750 6.104 -19.662 1.00 62.00 259 ILE A CA 1
ATOM 2180 C C . ILE A 1 259 ? 8.754 6.162 -20.825 1.00 62.00 259 ILE A C 1
ATOM 2182 O O . ILE A 1 259 ? 9.292 7.222 -21.166 1.00 62.00 259 ILE A O 1
ATOM 2186 N N . GLY A 1 260 ? 8.998 5.012 -21.452 1.00 63.09 260 GLY A N 1
ATOM 2187 C CA . GLY A 1 260 ? 9.879 4.901 -22.620 1.00 63.09 260 GLY A CA 1
ATOM 2188 C C . GLY A 1 260 ? 11.302 5.429 -22.378 1.00 63.09 260 GLY A C 1
ATOM 2189 O O . GLY A 1 260 ? 11.757 5.601 -21.245 1.00 63.09 260 GLY A O 1
ATOM 2190 N N . ASN A 1 261 ? 12.006 5.751 -23.463 1.00 63.47 261 ASN A N 1
ATOM 2191 C CA . ASN A 1 261 ? 13.413 6.177 -23.409 1.00 63.47 261 ASN A CA 1
ATOM 2192 C C . ASN A 1 261 ? 13.594 7.669 -23.066 1.00 63.47 261 ASN A C 1
ATOM 2194 O O . ASN A 1 261 ? 14.708 8.187 -23.083 1.00 63.47 261 ASN A O 1
ATOM 2198 N N . ASN A 1 262 ? 12.512 8.403 -22.781 1.00 71.69 262 ASN A N 1
ATOM 2199 C CA . ASN A 1 262 ? 12.584 9.845 -22.565 1.00 71.69 262 ASN A CA 1
ATOM 2200 C C . ASN A 1 262 ? 12.907 10.175 -21.099 1.00 71.69 262 ASN A C 1
ATOM 2202 O O . ASN A 1 262 ? 12.022 10.206 -20.241 1.00 71.69 262 ASN A O 1
ATOM 2206 N N . PHE A 1 263 ? 14.171 10.508 -20.829 1.00 68.19 263 PHE A N 1
ATOM 2207 C CA . PHE A 1 263 ? 14.645 10.868 -19.490 1.00 68.19 263 PHE A CA 1
ATOM 2208 C C . PHE A 1 263 ? 13.871 12.014 -18.839 1.00 68.19 263 PHE A C 1
ATOM 2210 O O . PHE A 1 263 ? 13.598 11.943 -17.646 1.00 68.19 263 PHE A O 1
ATOM 2217 N N . ILE A 1 264 ? 13.454 13.031 -19.599 1.00 68.94 264 ILE A N 1
ATOM 2218 C CA . ILE A 1 264 ? 12.692 14.167 -19.055 1.00 68.94 264 ILE A CA 1
ATOM 2219 C C . ILE A 1 264 ? 11.309 13.706 -18.576 1.00 68.94 264 ILE A C 1
ATOM 2221 O O . ILE A 1 264 ? 10.821 14.155 -17.540 1.00 68.94 264 ILE A O 1
ATOM 2225 N N . LYS A 1 265 ? 10.660 12.795 -19.310 1.00 75.62 265 LYS A N 1
ATOM 2226 C CA . LYS A 1 265 ? 9.373 12.222 -18.881 1.00 75.62 265 LYS A CA 1
ATOM 2227 C C . LYS A 1 265 ? 9.549 11.337 -17.644 1.00 75.62 265 LYS A C 1
ATOM 2229 O O . LYS A 1 265 ? 8.736 11.412 -16.727 1.00 75.62 265 LYS A O 1
ATOM 2234 N N . ASN A 1 266 ? 10.638 10.575 -17.583 1.00 72.25 266 ASN A N 1
ATOM 2235 C CA . ASN A 1 266 ? 10.939 9.689 -16.458 1.00 72.25 266 ASN A CA 1
ATOM 2236 C C . ASN A 1 266 ? 11.271 10.454 -15.172 1.00 72.25 266 ASN A C 1
ATOM 2238 O O . ASN A 1 266 ? 10.769 10.097 -14.109 1.00 72.25 266 ASN A O 1
ATOM 2242 N N . THR A 1 267 ? 12.045 11.539 -15.255 1.00 74.38 267 THR A N 1
ATOM 2243 C CA . THR A 1 267 ? 12.327 12.399 -14.093 1.00 74.38 267 THR A CA 1
ATOM 2244 C C . THR A 1 267 ? 11.072 13.106 -13.590 1.00 74.38 267 THR A C 1
ATOM 2246 O O . THR A 1 267 ? 10.864 13.204 -12.382 1.00 74.38 267 THR A O 1
ATOM 2249 N N . ARG A 1 268 ? 10.179 13.536 -14.493 1.00 79.62 268 ARG A N 1
ATOM 2250 C CA . ARG A 1 268 ? 8.868 14.088 -14.112 1.00 79.62 268 ARG A CA 1
ATOM 2251 C C . ARG A 1 268 ? 7.989 13.059 -13.402 1.00 79.62 268 ARG A C 1
ATOM 2253 O O . ARG A 1 268 ? 7.388 13.403 -12.387 1.00 79.62 268 ARG A O 1
ATOM 2260 N N . LEU A 1 269 ? 7.934 11.819 -13.896 1.00 83.38 269 LEU A N 1
ATOM 2261 C CA . LEU A 1 269 ? 7.180 10.741 -13.247 1.00 83.38 269 LEU A CA 1
ATOM 2262 C C . LEU A 1 269 ? 7.733 10.432 -11.849 1.00 83.38 269 LEU A C 1
ATOM 2264 O O . LEU A 1 269 ? 6.966 10.340 -10.896 1.00 83.38 269 LEU A O 1
ATOM 2268 N N . ASP A 1 270 ? 9.052 10.308 -11.708 1.00 83.00 270 ASP A N 1
ATOM 2269 C CA . ASP A 1 270 ? 9.688 10.042 -10.414 1.00 83.00 270 ASP A CA 1
ATOM 2270 C C . ASP A 1 270 ? 9.428 11.164 -9.402 1.00 83.00 270 ASP A C 1
ATOM 2272 O O . ASP A 1 270 ? 9.045 10.881 -8.267 1.00 83.00 270 ASP A O 1
ATOM 2276 N N . ASN A 1 271 ? 9.538 12.428 -9.821 1.00 83.06 271 ASN A N 1
ATOM 2277 C CA . ASN A 1 271 ? 9.186 13.562 -8.968 1.00 83.06 271 ASN A CA 1
ATOM 2278 C C . ASN A 1 271 ? 7.704 13.528 -8.575 1.00 83.06 271 ASN A C 1
ATOM 2280 O O . ASN A 1 271 ? 7.383 13.684 -7.400 1.00 83.06 271 ASN A O 1
ATOM 2284 N N . PHE A 1 272 ? 6.802 13.270 -9.526 1.00 87.69 272 PHE A N 1
ATOM 2285 C CA . PHE A 1 272 ? 5.367 13.159 -9.254 1.00 87.69 272 PHE A CA 1
ATOM 2286 C C . PHE A 1 272 ? 5.050 12.068 -8.219 1.00 87.69 272 PHE A C 1
ATOM 2288 O O . PHE A 1 272 ? 4.298 12.313 -7.270 1.00 87.69 272 PHE A O 1
ATOM 2295 N N . LEU A 1 273 ? 5.639 10.878 -8.368 1.00 87.12 273 LEU A N 1
ATOM 2296 C CA . LEU A 1 273 ? 5.454 9.773 -7.425 1.00 87.12 273 LEU A CA 1
ATOM 2297 C C . LEU A 1 273 ? 6.064 10.096 -6.059 1.00 87.12 273 LEU A C 1
ATOM 2299 O O . LEU A 1 273 ? 5.427 9.873 -5.035 1.00 87.12 273 LEU A O 1
ATOM 2303 N N . TYR A 1 274 ? 7.257 10.690 -6.029 1.00 87.69 274 TYR A N 1
ATOM 2304 C CA . TYR A 1 274 ? 7.908 11.110 -4.790 1.00 87.69 274 TYR A CA 1
ATOM 2305 C C . TYR A 1 274 ? 7.063 12.119 -3.998 1.00 87.69 274 TYR A C 1
ATOM 2307 O O . TYR A 1 274 ? 6.803 11.903 -2.814 1.00 87.69 274 TYR A O 1
ATOM 2315 N N . PHE A 1 275 ? 6.561 13.172 -4.652 1.00 87.88 275 PHE A N 1
ATOM 2316 C CA . PHE A 1 275 ? 5.675 14.145 -4.008 1.00 87.88 275 PHE A CA 1
ATOM 2317 C C . PHE A 1 275 ? 4.346 13.526 -3.570 1.00 87.88 275 PHE A C 1
ATOM 2319 O O . PHE A 1 275 ? 3.824 13.890 -2.518 1.00 87.88 275 PHE A O 1
ATOM 2326 N N . SER A 1 276 ? 3.811 12.572 -4.336 1.00 89.31 276 SER A N 1
ATOM 2327 C CA . SER A 1 276 ? 2.588 11.859 -3.955 1.00 89.31 276 SER A CA 1
ATOM 2328 C C . SER A 1 276 ? 2.782 11.031 -2.683 1.00 89.31 276 SER A C 1
ATOM 2330 O O . SER A 1 276 ? 1.958 11.120 -1.777 1.00 89.31 276 SER A O 1
ATOM 2332 N N . HIS A 1 277 ? 3.896 10.303 -2.570 1.00 92.12 277 HIS A N 1
ATOM 2333 C CA . HIS A 1 277 ? 4.207 9.510 -1.377 1.00 92.12 277 HIS A CA 1
ATOM 2334 C C . HIS A 1 277 ? 4.451 10.412 -0.153 1.00 92.12 277 HIS A C 1
ATOM 2336 O O . HIS A 1 277 ? 3.953 10.132 0.934 1.00 92.12 277 HIS A O 1
ATOM 2342 N N . ILE A 1 278 ? 5.162 11.539 -0.319 1.00 91.25 278 ILE A N 1
ATOM 2343 C CA . ILE A 1 278 ? 5.312 12.539 0.755 1.00 91.25 278 ILE A CA 1
ATOM 2344 C C . ILE A 1 278 ? 3.945 13.057 1.199 1.00 91.25 278 ILE A C 1
ATOM 2346 O O . ILE A 1 278 ? 3.676 13.133 2.397 1.00 91.25 278 ILE A O 1
ATOM 2350 N N . LYS A 1 279 ? 3.068 13.389 0.245 1.00 92.94 279 LYS A N 1
ATOM 2351 C CA . LYS A 1 279 ? 1.720 13.874 0.545 1.00 92.94 279 LYS A CA 1
ATOM 2352 C C . LYS A 1 279 ? 0.934 12.859 1.374 1.00 92.94 279 LYS A C 1
ATOM 2354 O O . LYS A 1 279 ? 0.281 13.260 2.331 1.00 92.94 279 LYS A O 1
ATOM 2359 N N . GLU A 1 280 ? 1.003 11.570 1.052 1.00 90.00 280 GLU A N 1
ATOM 2360 C CA . GLU A 1 280 ? 0.342 10.537 1.857 1.00 90.00 280 GLU A CA 1
ATOM 2361 C C . GLU A 1 280 ? 0.887 10.442 3.280 1.00 90.00 280 GLU A C 1
ATOM 2363 O O . GLU A 1 280 ? 0.104 10.351 4.225 1.00 90.00 280 GLU A O 1
ATOM 2368 N N . ILE A 1 281 ? 2.209 10.507 3.450 1.00 92.69 281 ILE A N 1
ATOM 2369 C CA . ILE A 1 281 ? 2.835 10.499 4.779 1.00 92.69 281 ILE A CA 1
ATOM 2370 C C . ILE A 1 281 ? 2.382 11.719 5.591 1.00 92.69 281 ILE A C 1
ATOM 2372 O O . ILE A 1 281 ? 2.024 11.576 6.759 1.00 92.69 281 ILE A O 1
ATOM 2376 N N . ILE A 1 282 ? 2.328 12.903 4.972 1.00 92.62 282 ILE A N 1
ATOM 2377 C CA . ILE A 1 282 ? 1.835 14.130 5.616 1.00 92.62 282 ILE A CA 1
ATOM 2378 C C . ILE A 1 282 ? 0.368 13.978 6.029 1.00 92.62 282 ILE A C 1
ATOM 2380 O O . ILE A 1 282 ? 0.015 14.323 7.153 1.00 92.62 282 ILE A O 1
ATOM 2384 N N . VAL A 1 283 ? -0.488 13.427 5.164 1.00 89.94 283 VAL A N 1
ATOM 2385 C CA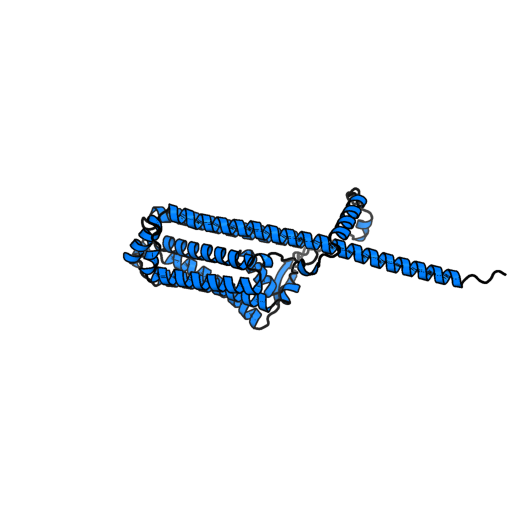 . VAL A 1 283 ? -1.901 13.190 5.506 1.00 89.94 283 VAL A CA 1
ATOM 2386 C C . VAL A 1 283 ? -2.026 12.234 6.697 1.00 89.94 283 VAL A C 1
ATOM 2388 O O . VAL A 1 283 ? -2.794 12.523 7.612 1.00 89.94 283 VAL A O 1
ATOM 2391 N N . LYS A 1 284 ? -1.242 11.144 6.747 1.00 92.19 284 LYS A N 1
ATOM 2392 C CA . LYS A 1 284 ? -1.209 10.247 7.918 1.00 92.19 284 LYS A CA 1
ATOM 2393 C C . LYS A 1 284 ? -0.781 10.986 9.186 1.00 92.19 284 LYS A C 1
ATOM 2395 O O . LYS A 1 284 ? -1.435 10.840 10.212 1.00 92.19 284 LYS A O 1
ATOM 2400 N N . LEU A 1 285 ? 0.272 11.803 9.108 1.00 92.44 285 LEU A N 1
ATOM 2401 C CA . LEU A 1 285 ? 0.750 12.610 10.234 1.00 92.44 285 LEU A CA 1
ATOM 2402 C C . LEU A 1 285 ? -0.333 13.555 10.761 1.00 92.44 285 LEU A C 1
ATOM 2404 O O . LEU A 1 285 ? -0.535 13.612 11.969 1.00 92.44 285 LEU A O 1
ATOM 2408 N N . ILE A 1 286 ? -1.059 14.243 9.874 1.00 90.50 286 ILE A N 1
ATOM 2409 C CA . ILE A 1 286 ? -2.165 15.135 10.257 1.00 90.50 286 ILE A CA 1
ATOM 2410 C C . ILE A 1 286 ? -3.265 14.349 10.983 1.00 90.50 286 ILE A C 1
ATOM 2412 O O . ILE A 1 286 ? -3.731 14.782 12.035 1.00 90.50 286 ILE A O 1
ATOM 2416 N N . ILE A 1 287 ? -3.653 13.181 10.461 1.00 89.00 287 ILE A N 1
ATOM 2417 C CA . ILE A 1 287 ? -4.683 12.331 11.079 1.00 89.00 287 ILE A CA 1
ATOM 2418 C C . ILE A 1 287 ? -4.228 11.833 12.457 1.00 89.00 287 ILE A C 1
ATOM 2420 O O . ILE A 1 287 ? -4.997 11.891 13.413 1.00 89.00 287 ILE A O 1
ATOM 2424 N N . TYR A 1 288 ? -2.984 11.369 12.586 1.00 91.44 288 TYR A N 1
ATOM 2425 C CA . TYR A 1 288 ? -2.448 10.893 13.865 1.00 91.44 288 TYR A CA 1
ATOM 2426 C C . TYR A 1 288 ? -2.319 12.016 14.889 1.00 91.44 288 TYR A C 1
ATOM 2428 O O . TYR A 1 288 ? -2.677 11.825 16.049 1.00 91.44 288 TYR A O 1
ATOM 2436 N N . PHE A 1 289 ? -1.896 13.202 14.454 1.00 87.38 289 PHE A N 1
ATOM 2437 C CA . PHE A 1 289 ? -1.859 14.391 15.297 1.00 87.38 289 PHE A CA 1
ATOM 2438 C C . PHE A 1 289 ? -3.256 14.764 15.809 1.00 87.38 289 PHE A C 1
ATOM 2440 O O . PHE A 1 289 ? -3.436 14.996 17.001 1.00 87.38 289 PHE A O 1
ATOM 2447 N N . PHE A 1 290 ? -4.267 14.719 14.937 1.00 85.00 290 PHE A N 1
ATOM 2448 C CA . PHE A 1 290 ? -5.661 14.927 15.326 1.00 85.00 290 PHE A CA 1
ATOM 2449 C C . PHE A 1 290 ? -6.158 13.872 16.331 1.00 85.00 290 PHE A C 1
ATOM 2451 O O . PHE A 1 290 ? -6.849 14.208 17.291 1.00 85.00 290 PHE A O 1
ATOM 2458 N N . CYS A 1 291 ? -5.758 12.607 16.166 1.00 83.88 291 CYS A N 1
ATOM 2459 C CA . CYS A 1 291 ? -6.115 11.539 17.102 1.00 83.88 291 CYS A CA 1
ATOM 2460 C C . CYS A 1 291 ? -5.542 11.770 18.506 1.00 83.88 291 CYS A C 1
ATOM 2462 O O . CYS A 1 291 ? -6.225 11.466 19.482 1.00 83.88 291 CYS A O 1
ATOM 2464 N N . PHE A 1 292 ? -4.335 12.329 18.633 1.00 84.56 292 PHE A N 1
ATOM 2465 C CA . PHE A 1 292 ? -3.754 12.629 19.946 1.00 84.56 292 PHE A CA 1
ATOM 2466 C C . PHE A 1 292 ? -4.550 13.687 20.719 1.00 84.56 292 PHE A C 1
ATOM 2468 O O . PHE A 1 292 ? -4.757 13.513 21.917 1.00 84.56 292 PHE A O 1
ATOM 2475 N N . PHE A 1 293 ? -5.079 14.716 20.047 1.00 79.44 293 PHE A N 1
ATOM 2476 C CA . PHE A 1 293 ? -5.955 15.704 20.695 1.00 79.44 293 PHE A CA 1
ATOM 2477 C C . PHE A 1 293 ? -7.278 15.112 21.178 1.00 79.44 293 PHE A C 1
ATOM 2479 O O . PHE A 1 293 ? -7.806 15.521 22.209 1.00 79.44 293 PHE A O 1
ATOM 2486 N N . ILE A 1 294 ? -7.842 14.161 20.430 1.00 76.12 294 ILE A N 1
ATOM 2487 C CA . ILE A 1 294 ? -9.076 13.483 20.844 1.00 76.12 294 ILE A CA 1
ATOM 2488 C C . ILE A 1 294 ? -8.799 12.546 22.020 1.00 76.12 294 ILE A C 1
ATOM 2490 O O . ILE A 1 294 ? -9.610 12.463 22.943 1.00 76.12 294 ILE A O 1
ATOM 2494 N N . LEU A 1 295 ? -7.654 11.860 22.003 1.00 75.25 295 LE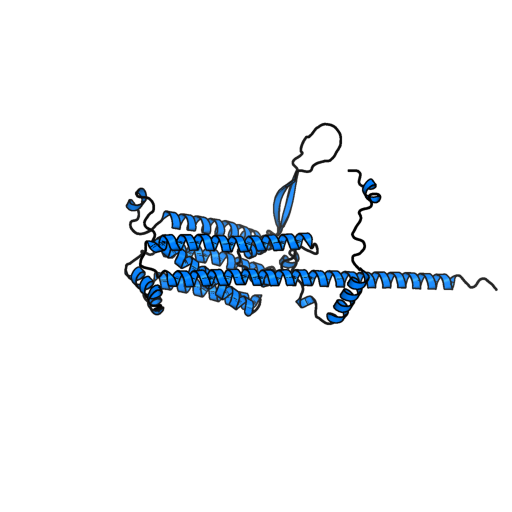U A N 1
ATOM 2495 C CA . LEU A 1 295 ? -7.274 10.909 23.040 1.00 75.25 295 LEU A CA 1
ATOM 2496 C C . LEU A 1 295 ? -7.178 11.547 24.427 1.00 75.25 295 LEU A C 1
ATOM 2498 O O . LEU A 1 295 ? -7.559 10.907 25.397 1.00 75.25 295 LEU A O 1
ATOM 2502 N N . GLU A 1 296 ? -6.707 12.791 24.531 1.00 62.38 296 GLU A N 1
ATOM 2503 C CA . GLU A 1 296 ? -6.552 13.490 25.817 1.00 62.38 296 GLU A CA 1
ATOM 2504 C C . GLU A 1 296 ? -7.861 13.535 26.630 1.00 62.38 296 GLU A C 1
ATOM 2506 O O . GLU A 1 296 ? -7.844 13.604 27.857 1.00 62.38 296 GLU A O 1
ATOM 2511 N N . LYS A 1 297 ? -9.011 13.406 25.957 1.00 61.84 297 LYS A N 1
ATOM 2512 C CA . LYS A 1 297 ? -10.337 13.358 26.584 1.00 61.84 297 LYS A CA 1
ATOM 2513 C C . LYS A 1 297 ? -10.758 11.960 27.064 1.00 61.84 297 LYS A C 1
ATOM 2515 O O . LYS A 1 297 ? -11.706 11.857 27.837 1.00 61.84 297 LYS A O 1
ATOM 2520 N N . ASN A 1 298 ? -10.074 10.897 26.633 1.00 64.94 298 ASN A N 1
ATOM 2521 C CA . ASN A 1 298 ? -10.487 9.501 26.788 1.00 64.94 298 ASN A CA 1
ATOM 2522 C C . ASN A 1 298 ? -9.408 8.648 27.486 1.00 64.94 298 ASN A C 1
ATOM 2524 O O . ASN A 1 298 ? -8.411 8.269 26.882 1.00 64.94 298 ASN A O 1
ATOM 2528 N N . GLY A 1 299 ? -9.649 8.240 28.737 1.00 67.00 299 GLY A N 1
ATOM 2529 C CA . GLY A 1 299 ? -8.699 7.453 29.546 1.00 67.00 299 GLY A CA 1
ATOM 2530 C C . GLY A 1 299 ? -8.606 5.947 29.239 1.00 67.00 299 GLY A C 1
ATOM 2531 O O . GLY A 1 299 ? -8.035 5.206 30.032 1.00 67.00 299 GLY A O 1
ATOM 2532 N N . TYR A 1 300 ? -9.198 5.461 28.143 1.00 76.50 300 TYR A N 1
ATOM 2533 C CA . TYR A 1 300 ? -9.286 4.019 27.848 1.00 76.50 300 TYR A CA 1
ATOM 2534 C C . TYR A 1 300 ? -8.102 3.461 27.054 1.00 76.50 300 TYR A C 1
ATOM 2536 O O . TYR A 1 300 ? -7.895 2.251 27.043 1.00 76.50 300 TYR A O 1
ATOM 2544 N N . ILE A 1 301 ? -7.358 4.316 26.351 1.00 80.00 301 ILE A N 1
ATOM 2545 C CA . ILE A 1 301 ? -6.239 3.908 25.502 1.00 80.00 301 ILE A CA 1
ATOM 2546 C C . ILE A 1 301 ? -4.992 4.658 25.959 1.00 80.00 301 ILE A C 1
ATOM 2548 O O . ILE A 1 301 ? -4.981 5.886 26.014 1.00 80.00 301 ILE A O 1
ATOM 2552 N N . ASN A 1 302 ? -3.922 3.918 26.238 1.00 84.50 302 ASN A N 1
ATOM 2553 C CA . ASN A 1 302 ? -2.650 4.500 26.641 1.00 84.50 302 ASN A CA 1
ATOM 2554 C C . ASN A 1 302 ? -2.041 5.369 25.523 1.00 84.50 302 ASN A C 1
ATOM 2556 O O . ASN A 1 302 ? -1.819 4.903 24.400 1.00 84.50 302 ASN A O 1
ATOM 2560 N N . PHE A 1 303 ? -1.689 6.612 25.856 1.00 84.31 303 PHE A N 1
ATOM 2561 C CA . PHE A 1 303 ? -1.023 7.544 24.945 1.00 84.31 303 PHE A CA 1
ATOM 2562 C C . PHE A 1 303 ? 0.294 6.979 24.399 1.00 84.31 303 PHE A C 1
ATOM 2564 O O . PHE A 1 303 ? 0.527 7.018 23.191 1.00 84.31 303 PHE A O 1
ATOM 2571 N N . PHE A 1 304 ? 1.131 6.386 25.259 1.00 86.25 304 PHE A N 1
ATOM 2572 C CA . PHE A 1 304 ? 2.432 5.859 24.835 1.00 86.25 304 PHE A CA 1
ATOM 2573 C C . PHE A 1 304 ? 2.283 4.716 23.823 1.00 86.25 304 PHE A C 1
ATOM 2575 O O . PHE A 1 304 ? 3.018 4.660 22.839 1.00 86.25 304 PHE A O 1
ATOM 2582 N N . PHE A 1 305 ? 1.284 3.848 24.011 1.00 87.50 305 PHE A N 1
ATOM 2583 C CA . PHE A 1 305 ? 0.972 2.773 23.068 1.00 87.50 305 PHE A CA 1
ATOM 2584 C C . PHE A 1 305 ? 0.579 3.308 21.683 1.00 87.50 305 PHE A C 1
ATOM 2586 O O . PHE A 1 305 ? 1.003 2.777 20.659 1.00 87.50 305 PHE A O 1
ATOM 2593 N N . LEU A 1 306 ? -0.209 4.382 21.620 1.00 89.25 306 LEU A N 1
ATOM 2594 C CA . LEU A 1 306 ? -0.568 4.984 20.334 1.00 89.25 306 LEU A CA 1
ATOM 2595 C C . LEU A 1 306 ? 0.616 5.666 19.661 1.00 89.25 306 LEU A C 1
ATOM 2597 O O . LEU A 1 306 ? 0.776 5.547 18.446 1.00 89.25 306 LEU A O 1
ATOM 2601 N N . VAL A 1 307 ? 1.470 6.337 20.436 1.00 90.25 307 VAL A N 1
ATOM 2602 C CA . VAL A 1 307 ? 2.706 6.929 19.912 1.00 90.25 307 VAL A CA 1
ATOM 2603 C C . VAL A 1 307 ? 3.607 5.848 19.313 1.00 90.25 307 VAL A C 1
ATOM 2605 O O . VAL A 1 307 ? 4.105 6.025 18.198 1.00 90.25 307 VAL A O 1
ATOM 2608 N N . THR A 1 308 ? 3.786 4.704 19.980 1.00 90.88 308 THR A N 1
ATOM 2609 C CA . THR A 1 308 ? 4.586 3.597 19.428 1.00 90.88 308 THR A CA 1
ATOM 2610 C C . THR A 1 308 ? 3.941 3.002 18.176 1.00 90.88 308 THR A C 1
ATOM 2612 O O . THR A 1 308 ? 4.614 2.843 17.159 1.00 90.88 308 THR A O 1
ATOM 2615 N N . LEU A 1 309 ? 2.630 2.761 18.178 1.00 92.75 309 LEU A N 1
ATOM 2616 C CA . LEU A 1 309 ? 1.928 2.202 17.021 1.00 92.75 309 LEU A CA 1
ATOM 2617 C C . LEU A 1 309 ? 1.990 3.130 15.794 1.00 92.75 309 LEU A C 1
ATOM 2619 O O . LEU A 1 309 ? 2.316 2.687 14.687 1.00 92.75 309 LEU A O 1
ATOM 2623 N N . PHE A 1 310 ? 1.708 4.422 15.971 1.00 94.19 310 PHE A N 1
ATOM 2624 C CA . PHE A 1 310 ? 1.739 5.398 14.879 1.00 94.19 310 PHE A CA 1
ATOM 2625 C C . PHE A 1 310 ? 3.162 5.677 14.393 1.00 94.19 310 PHE A C 1
ATOM 2627 O O . PHE A 1 310 ? 3.373 5.786 13.182 1.00 94.19 310 PHE A O 1
ATOM 2634 N N . SER A 1 311 ? 4.150 5.725 15.293 1.00 93.06 311 SER A N 1
ATOM 2635 C CA . SER A 1 311 ? 5.558 5.883 14.900 1.00 93.06 311 SER A CA 1
ATOM 2636 C C . SER A 1 311 ? 6.063 4.695 14.081 1.00 93.06 311 SER A C 1
ATOM 2638 O O . SER A 1 311 ? 6.716 4.919 13.060 1.00 93.06 311 SER A O 1
ATOM 2640 N N . ILE A 1 312 ? 5.687 3.457 14.429 1.00 94.38 312 ILE A N 1
ATOM 2641 C CA . ILE A 1 312 ? 5.994 2.268 13.618 1.00 94.38 312 ILE A CA 1
ATOM 2642 C C . ILE A 1 312 ? 5.409 2.413 12.204 1.00 94.38 312 ILE A C 1
ATOM 2644 O O . ILE A 1 312 ? 6.128 2.204 11.224 1.00 94.38 312 ILE A O 1
ATOM 2648 N N . ASN A 1 313 ? 4.143 2.830 12.060 1.00 95.38 313 ASN A N 1
ATOM 2649 C CA . ASN A 1 313 ? 3.544 2.978 10.727 1.00 95.38 313 ASN A CA 1
ATOM 2650 C C . ASN A 1 313 ? 4.193 4.104 9.898 1.00 95.38 313 ASN A C 1
ATOM 2652 O O . ASN A 1 313 ? 4.447 3.950 8.696 1.00 95.38 313 ASN A O 1
ATOM 2656 N N . ILE A 1 314 ? 4.508 5.239 10.529 1.00 95.00 314 ILE A N 1
ATOM 2657 C CA . ILE A 1 314 ? 5.237 6.330 9.868 1.00 95.00 314 ILE A CA 1
ATOM 2658 C C . ILE A 1 314 ? 6.616 5.842 9.419 1.00 95.00 314 ILE A C 1
ATOM 2660 O O . ILE A 1 314 ? 6.995 6.077 8.271 1.00 95.00 314 ILE A O 1
ATOM 2664 N N . PHE A 1 315 ? 7.340 5.124 10.280 1.00 95.19 315 PHE A N 1
ATOM 2665 C CA . PHE A 1 315 ? 8.657 4.582 9.960 1.00 95.19 315 PHE A CA 1
ATOM 2666 C C . PHE A 1 315 ? 8.604 3.630 8.761 1.00 95.19 315 PHE A C 1
ATOM 2668 O O . PHE A 1 315 ? 9.378 3.790 7.818 1.00 95.19 315 PHE A O 1
ATOM 2675 N N . ILE A 1 316 ? 7.648 2.697 8.734 1.00 94.19 316 ILE A N 1
ATOM 2676 C CA . ILE A 1 316 ? 7.479 1.776 7.600 1.00 94.19 316 ILE A CA 1
ATOM 2677 C C . ILE A 1 316 ? 7.112 2.545 6.320 1.00 94.19 316 ILE A C 1
ATOM 2679 O O . ILE A 1 316 ? 7.634 2.243 5.245 1.00 94.19 316 ILE A O 1
ATOM 2683 N N . SER A 1 317 ? 6.270 3.578 6.417 1.00 94.00 317 SER A N 1
ATOM 2684 C CA . SER A 1 317 ? 5.913 4.431 5.273 1.00 94.00 317 SER A CA 1
ATOM 2685 C C . SER A 1 317 ? 7.123 5.224 4.746 1.00 94.00 317 SER A C 1
ATOM 2687 O O . SER A 1 317 ? 7.326 5.322 3.535 1.00 94.00 317 SER A O 1
ATOM 2689 N N . LEU A 1 318 ? 7.983 5.740 5.628 1.00 94.31 318 LEU A N 1
ATOM 2690 C CA . LEU A 1 318 ? 9.247 6.380 5.244 1.00 94.31 318 LEU A CA 1
ATOM 2691 C C . LEU A 1 318 ? 10.210 5.380 4.596 1.00 94.31 318 LEU A C 1
ATOM 2693 O O . LEU A 1 318 ? 10.841 5.689 3.584 1.00 94.31 318 LEU A O 1
ATOM 2697 N N . LEU A 1 319 ? 10.281 4.160 5.126 1.00 92.25 319 LEU A N 1
ATOM 2698 C CA . LEU A 1 319 ? 11.097 3.093 4.557 1.00 92.25 319 LEU A CA 1
ATOM 2699 C C . LEU A 1 319 ? 10.603 2.712 3.150 1.00 92.25 319 LEU A C 1
ATOM 2701 O O . LEU A 1 319 ? 11.416 2.581 2.234 1.00 92.25 319 LEU A O 1
ATOM 2705 N N . TYR A 1 320 ? 9.283 2.658 2.933 1.00 92.62 320 TYR A N 1
ATOM 2706 C CA . TYR A 1 320 ? 8.685 2.512 1.599 1.00 92.62 320 TYR A CA 1
ATOM 2707 C C . TYR A 1 320 ? 9.129 3.643 0.658 1.00 92.62 320 TYR A C 1
ATOM 2709 O O . TYR A 1 320 ? 9.559 3.387 -0.468 1.00 92.62 320 TYR A O 1
ATOM 2717 N N . LEU A 1 321 ? 9.071 4.905 1.095 1.00 92.38 321 LEU A N 1
ATOM 2718 C CA . LEU A 1 321 ? 9.507 6.053 0.289 1.00 92.38 321 LEU A CA 1
ATOM 2719 C C . LEU A 1 321 ? 10.976 5.917 -0.151 1.00 92.38 321 LEU A C 1
ATOM 2721 O O . LEU A 1 321 ? 11.283 6.082 -1.336 1.00 92.38 321 LEU A O 1
ATOM 2725 N N . ILE A 1 322 ? 11.869 5.583 0.783 1.00 86.56 322 ILE A N 1
ATOM 2726 C CA . ILE A 1 322 ? 13.305 5.426 0.515 1.00 86.56 322 ILE A CA 1
ATOM 2727 C C . ILE A 1 322 ? 13.542 4.271 -0.461 1.00 86.56 322 ILE A C 1
ATOM 2729 O O . ILE A 1 322 ? 14.210 4.453 -1.483 1.00 86.56 322 ILE A O 1
ATOM 2733 N N . LEU A 1 323 ? 12.958 3.099 -0.195 1.00 85.06 323 LEU A N 1
ATOM 2734 C CA . LEU A 1 323 ? 13.115 1.931 -1.060 1.00 85.06 323 LEU A CA 1
ATOM 2735 C C . LEU A 1 323 ? 12.574 2.209 -2.462 1.00 85.06 323 LEU A C 1
ATOM 2737 O O . LEU A 1 323 ? 13.281 1.996 -3.443 1.00 85.06 323 LEU A O 1
ATOM 2741 N N . THR A 1 324 ? 11.372 2.768 -2.594 1.00 86.25 324 THR A N 1
ATOM 2742 C CA . THR A 1 324 ? 10.816 3.085 -3.919 1.00 86.25 324 THR A CA 1
ATOM 2743 C C . THR A 1 324 ? 11.672 4.084 -4.696 1.00 86.25 324 THR A C 1
ATOM 2745 O O . THR A 1 324 ? 11.842 3.920 -5.907 1.00 86.25 324 THR A O 1
ATOM 2748 N N . LYS A 1 325 ? 12.299 5.057 -4.022 1.00 83.56 325 LYS A N 1
ATOM 2749 C CA . LYS A 1 325 ? 13.267 5.963 -4.656 1.00 83.56 325 LYS A CA 1
ATOM 2750 C C . LYS A 1 325 ? 14.522 5.227 -5.131 1.00 83.56 325 LYS A C 1
ATOM 2752 O O . LYS A 1 325 ? 14.976 5.472 -6.249 1.00 83.56 325 LYS A O 1
ATOM 2757 N N . ILE A 1 326 ? 15.060 4.302 -4.333 1.00 79.50 326 ILE A N 1
ATOM 2758 C CA . ILE A 1 326 ? 16.207 3.464 -4.725 1.00 79.50 326 ILE A CA 1
ATOM 2759 C C . ILE A 1 326 ? 15.861 2.628 -5.963 1.00 79.50 326 ILE A C 1
ATOM 2761 O O . ILE A 1 326 ? 16.626 2.622 -6.928 1.00 79.50 326 ILE A O 1
ATOM 2765 N N . TYR A 1 327 ? 14.694 1.979 -5.971 1.00 79.50 327 TYR A N 1
ATOM 2766 C CA . TYR A 1 327 ? 14.232 1.163 -7.097 1.00 79.50 327 TYR A CA 1
ATOM 2767 C C . TYR A 1 327 ? 14.050 1.992 -8.379 1.00 79.50 327 TYR A C 1
ATOM 2769 O O . TYR A 1 327 ? 14.505 1.564 -9.443 1.00 79.50 327 TYR A O 1
ATOM 2777 N N . ARG A 1 328 ? 13.466 3.196 -8.295 1.00 77.75 328 ARG A N 1
ATOM 2778 C CA . ARG A 1 328 ? 13.330 4.114 -9.444 1.00 77.75 328 ARG A CA 1
ATOM 2779 C C . ARG A 1 328 ? 14.676 4.615 -9.958 1.00 77.75 328 ARG A C 1
ATOM 2781 O O . ARG A 1 328 ? 14.922 4.574 -11.161 1.00 77.75 328 ARG A O 1
ATOM 2788 N N . ASN A 1 329 ? 15.582 5.006 -9.062 1.00 76.56 329 ASN A N 1
ATOM 2789 C CA . ASN A 1 329 ? 16.931 5.437 -9.434 1.00 76.56 329 ASN A CA 1
ATOM 2790 C C . ASN A 1 329 ? 17.724 4.306 -10.107 1.00 76.56 329 ASN A C 1
ATOM 2792 O O . ASN A 1 329 ? 18.431 4.543 -11.087 1.00 76.56 329 ASN A O 1
ATOM 2796 N N . ALA A 1 330 ? 17.607 3.076 -9.600 1.00 73.12 330 ALA A N 1
ATOM 2797 C CA . ALA A 1 330 ? 18.225 1.902 -10.209 1.00 73.12 330 ALA A CA 1
ATOM 2798 C C . ALA A 1 330 ? 17.663 1.641 -11.616 1.00 73.12 330 ALA A C 1
ATOM 2800 O O . ALA A 1 330 ? 18.436 1.412 -12.547 1.00 73.12 330 ALA A O 1
ATOM 2801 N N . ALA A 1 331 ? 16.343 1.760 -11.791 1.00 72.38 331 ALA A N 1
ATOM 2802 C CA . ALA A 1 331 ? 15.697 1.628 -13.092 1.00 72.38 331 ALA A CA 1
ATOM 2803 C C . ALA A 1 331 ? 16.180 2.710 -14.080 1.00 72.38 331 ALA A C 1
ATOM 2805 O O . ALA A 1 331 ? 16.596 2.381 -15.190 1.00 72.38 331 ALA A O 1
ATOM 2806 N N . MET A 1 332 ? 16.252 3.981 -13.672 1.00 70.06 332 MET A N 1
ATOM 2807 C CA . MET A 1 332 ? 16.786 5.049 -14.532 1.00 70.06 332 MET A CA 1
ATOM 2808 C C . MET A 1 332 ? 18.239 4.800 -14.945 1.00 70.06 332 MET A C 1
ATOM 2810 O O . MET A 1 332 ? 18.568 4.932 -16.123 1.00 70.06 332 MET A O 1
ATOM 2814 N N . LYS A 1 333 ? 19.103 4.387 -14.006 1.00 68.62 333 LYS A N 1
ATOM 2815 C CA . LYS A 1 333 ? 20.494 4.016 -14.315 1.00 68.62 333 LYS A CA 1
ATOM 2816 C C . LYS A 1 333 ? 20.561 2.864 -15.316 1.00 68.62 333 LYS A C 1
ATOM 2818 O O . LYS A 1 333 ? 21.383 2.912 -16.226 1.00 68.62 333 LYS A O 1
ATOM 2823 N N . SER A 1 334 ? 19.691 1.863 -15.176 1.00 67.75 334 SER A N 1
ATOM 2824 C CA . SER A 1 334 ? 19.644 0.731 -16.106 1.00 67.75 334 SER A CA 1
ATOM 2825 C C . SER A 1 334 ? 19.291 1.164 -17.532 1.00 67.75 334 SER A C 1
ATOM 2827 O O . SER A 1 334 ? 19.941 0.704 -18.465 1.00 67.75 334 SER A O 1
ATOM 2829 N N . ILE A 1 335 ? 18.371 2.120 -17.708 1.00 68.25 335 ILE A N 1
ATOM 2830 C CA . ILE A 1 335 ? 18.040 2.664 -19.034 1.00 68.25 335 ILE A CA 1
ATOM 2831 C C . ILE A 1 335 ? 19.177 3.486 -19.611 1.00 68.25 335 ILE A C 1
ATOM 2833 O O . ILE A 1 335 ? 19.461 3.350 -20.794 1.00 68.25 335 ILE A O 1
ATOM 2837 N N . ILE A 1 336 ? 19.847 4.313 -18.801 1.00 67.25 336 ILE A N 1
ATOM 2838 C CA . ILE A 1 336 ? 21.033 5.053 -19.259 1.00 67.25 336 ILE A CA 1
ATOM 2839 C C . ILE A 1 336 ? 22.032 4.060 -19.845 1.00 67.25 336 ILE A C 1
ATOM 2841 O O . ILE A 1 336 ? 22.396 4.174 -21.012 1.00 67.25 336 ILE A O 1
ATOM 2845 N N . VAL A 1 337 ? 22.371 3.022 -19.082 1.00 65.00 337 VAL A N 1
ATOM 2846 C CA . VAL A 1 337 ? 23.282 1.965 -19.527 1.00 65.00 337 VAL A CA 1
ATOM 2847 C C . VAL A 1 337 ? 22.767 1.284 -20.801 1.00 65.00 337 VAL A C 1
ATOM 2849 O O . VAL A 1 337 ? 23.513 1.192 -21.770 1.00 65.00 337 VAL A O 1
ATOM 2852 N N . GLN A 1 338 ? 21.496 0.876 -20.860 1.00 65.06 338 GLN A N 1
ATOM 2853 C CA . GLN A 1 338 ? 20.910 0.253 -22.055 1.00 65.06 338 GLN A CA 1
ATOM 2854 C C . GLN A 1 338 ? 20.945 1.163 -23.289 1.00 65.06 338 GLN A C 1
ATOM 2856 O O . GLN A 1 338 ? 21.280 0.694 -24.374 1.00 65.06 338 GLN A O 1
ATOM 2861 N N . SER A 1 339 ? 20.633 2.451 -23.138 1.00 64.69 339 SER A N 1
ATOM 2862 C CA . SER A 1 339 ? 20.674 3.423 -24.234 1.00 64.69 339 SER A CA 1
ATOM 2863 C C . SER A 1 339 ? 22.095 3.599 -24.769 1.00 64.69 339 SER A C 1
ATOM 2865 O O . SER A 1 339 ? 22.298 3.537 -25.976 1.00 64.69 339 SER A O 1
ATOM 2867 N N . ILE A 1 340 ? 23.090 3.663 -23.878 1.00 61.81 340 ILE A N 1
ATOM 28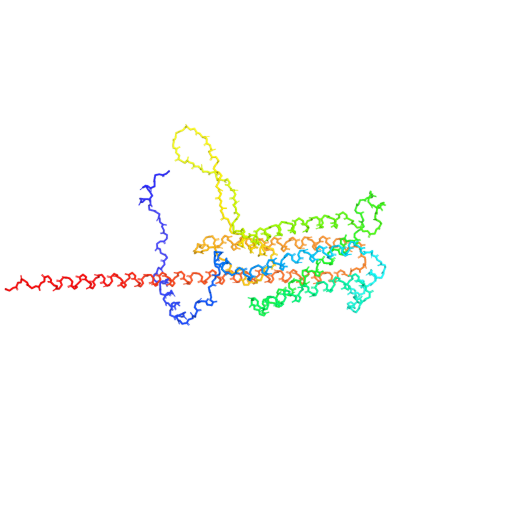68 C CA . ILE A 1 340 ? 24.508 3.726 -24.247 1.00 61.81 340 ILE A CA 1
ATOM 2869 C C . ILE A 1 340 ? 24.933 2.460 -24.995 1.00 61.81 340 ILE A C 1
ATOM 2871 O O . ILE A 1 340 ? 25.571 2.556 -26.037 1.00 61.81 340 ILE A O 1
ATOM 2875 N N . PHE A 1 341 ? 24.568 1.270 -24.505 1.00 61.12 341 PHE A N 1
ATOM 2876 C CA . PHE A 1 341 ? 24.879 0.011 -25.193 1.00 61.12 341 PHE A CA 1
ATOM 2877 C C . PHE A 1 341 ? 24.201 -0.086 -26.563 1.00 61.12 341 PHE A C 1
ATOM 2879 O O . PHE A 1 341 ? 24.819 -0.543 -27.522 1.00 61.12 341 PHE A O 1
ATOM 2886 N N . SER A 1 342 ? 22.947 0.357 -26.671 1.00 61.81 342 SER A N 1
ATOM 2887 C CA . SER A 1 342 ? 22.227 0.418 -27.944 1.00 61.81 342 SER A CA 1
ATOM 2888 C C . SER A 1 342 ? 22.915 1.363 -28.930 1.00 61.81 342 SER A C 1
ATOM 2890 O O . SER A 1 342 ? 23.041 1.024 -30.105 1.00 61.81 342 SER A O 1
ATOM 2892 N N . ASP A 1 343 ? 23.385 2.521 -28.467 1.00 59.00 343 ASP A N 1
ATOM 2893 C CA . ASP A 1 343 ? 24.085 3.493 -29.307 1.00 59.00 343 ASP A CA 1
ATOM 2894 C C . ASP A 1 343 ? 25.487 3.012 -29.703 1.00 59.00 343 ASP A C 1
ATOM 2896 O O . ASP A 1 343 ? 25.871 3.176 -30.859 1.00 59.00 343 ASP A O 1
ATOM 2900 N N . ILE A 1 344 ? 26.221 2.335 -28.811 1.00 57.97 344 ILE A N 1
ATOM 2901 C CA . ILE A 1 344 ? 27.499 1.680 -29.142 1.00 57.97 344 ILE A CA 1
ATOM 2902 C C . ILE A 1 344 ? 27.280 0.586 -30.194 1.00 57.97 344 ILE A C 1
ATOM 2904 O O . ILE A 1 344 ? 28.003 0.543 -31.187 1.00 57.97 344 ILE A O 1
ATOM 2908 N N . ASN A 1 345 ? 26.264 -0.265 -30.025 1.00 56.69 345 ASN A N 1
ATOM 2909 C CA . ASN A 1 345 ? 25.952 -1.322 -30.990 1.00 56.69 345 ASN A CA 1
ATOM 2910 C C . ASN A 1 345 ? 25.482 -0.752 -32.335 1.00 56.69 345 ASN A C 1
ATOM 2912 O O . ASN A 1 345 ? 25.873 -1.265 -33.383 1.00 56.69 345 ASN A O 1
ATOM 2916 N N . ARG A 1 346 ? 24.685 0.326 -32.334 1.00 54.94 346 ARG A N 1
ATOM 2917 C CA . ARG A 1 346 ? 24.315 1.045 -33.563 1.00 54.94 346 ARG A CA 1
ATOM 2918 C C . ARG A 1 346 ? 25.528 1.677 -34.231 1.00 54.94 346 ARG A C 1
ATOM 2920 O O . ARG A 1 346 ? 25.657 1.531 -35.438 1.00 54.94 346 ARG A O 1
ATOM 2927 N N . GLY A 1 347 ? 26.412 2.308 -33.460 1.00 50.91 347 GLY A N 1
ATOM 2928 C CA . GLY A 1 347 ? 27.672 2.879 -33.934 1.00 50.91 347 GLY A CA 1
ATOM 2929 C C . GLY A 1 347 ? 28.611 1.828 -34.529 1.00 50.91 347 GLY A C 1
ATOM 2930 O O . GLY A 1 347 ? 29.204 2.061 -35.576 1.00 50.91 347 GLY A O 1
ATOM 2931 N N . MET A 1 348 ? 28.698 0.638 -33.924 1.00 47.28 348 MET A N 1
ATOM 2932 C CA . MET A 1 348 ? 29.425 -0.493 -34.511 1.00 47.28 348 MET A CA 1
ATOM 2933 C C . MET A 1 348 ? 28.756 -1.001 -35.784 1.00 47.28 348 MET A C 1
ATOM 2935 O O . MET A 1 348 ? 29.463 -1.275 -36.742 1.00 47.28 348 MET A O 1
ATOM 2939 N N . HIS A 1 349 ? 27.426 -1.107 -35.836 1.00 45.19 349 HIS A N 1
ATOM 2940 C CA . HIS A 1 349 ? 26.716 -1.543 -37.042 1.00 45.19 349 HIS A CA 1
ATOM 2941 C C . HIS A 1 349 ? 26.813 -0.539 -38.191 1.00 45.19 349 HIS A C 1
ATOM 2943 O O . HIS A 1 349 ? 26.931 -0.964 -39.340 1.00 45.19 349 HIS A O 1
ATOM 2949 N N . THR A 1 350 ? 26.790 0.767 -37.916 1.00 46.81 350 THR A N 1
ATOM 2950 C CA . THR A 1 350 ? 27.029 1.802 -38.930 1.00 46.81 350 THR A CA 1
ATOM 2951 C C . THR A 1 350 ? 28.490 1.836 -39.350 1.00 46.81 350 THR A C 1
ATOM 2953 O O . THR A 1 350 ? 28.756 1.960 -40.537 1.00 46.81 350 THR A O 1
ATOM 2956 N N . PHE A 1 351 ? 29.441 1.630 -38.436 1.00 40.22 351 PHE A N 1
ATOM 2957 C CA . PHE A 1 351 ? 30.858 1.504 -38.785 1.00 40.22 351 PHE A CA 1
ATOM 2958 C C . PHE A 1 351 ? 31.136 0.242 -39.611 1.00 40.22 351 PHE A C 1
ATOM 2960 O O . PHE A 1 351 ? 31.844 0.316 -40.605 1.00 40.22 351 PHE A O 1
ATOM 2967 N N . LEU A 1 352 ? 30.532 -0.899 -39.266 1.00 44.47 352 LEU A N 1
ATOM 2968 C CA . LEU A 1 352 ? 30.631 -2.140 -40.037 1.00 44.47 352 LEU A CA 1
ATOM 2969 C C . LEU A 1 352 ? 29.956 -2.009 -41.393 1.00 44.47 352 LEU A C 1
ATOM 2971 O O . LEU A 1 352 ? 30.548 -2.431 -42.370 1.00 44.47 352 LEU A O 1
ATOM 2975 N N . THR A 1 353 ? 28.769 -1.404 -41.492 1.00 45.25 353 THR A N 1
ATOM 2976 C CA . THR A 1 353 ? 28.126 -1.186 -42.800 1.00 45.25 353 THR A CA 1
ATOM 2977 C C . THR A 1 353 ? 28.877 -0.160 -43.641 1.00 45.25 353 THR A C 1
ATOM 2979 O O . THR A 1 353 ? 29.015 -0.382 -44.838 1.00 45.25 353 THR A O 1
ATOM 2982 N N . PHE A 1 354 ? 29.442 0.894 -43.051 1.00 40.62 354 PHE A N 1
ATOM 2983 C CA . PHE A 1 354 ? 30.285 1.864 -43.757 1.00 40.62 354 PHE A CA 1
ATOM 2984 C C . PHE A 1 354 ? 31.626 1.254 -44.186 1.00 40.62 354 PHE A C 1
ATOM 2986 O O . PHE A 1 354 ? 32.052 1.465 -45.315 1.00 40.62 354 PHE A O 1
ATOM 2993 N N . ALA A 1 355 ? 32.251 0.423 -43.346 1.00 44.22 355 ALA A N 1
ATOM 2994 C CA . ALA A 1 355 ? 33.444 -0.351 -43.688 1.00 44.22 355 ALA A CA 1
ATOM 2995 C C . ALA A 1 355 ? 33.148 -1.414 -44.757 1.00 44.22 355 ALA A C 1
ATOM 2997 O O . ALA A 1 355 ? 33.961 -1.612 -45.652 1.00 44.22 355 ALA A O 1
ATOM 2998 N N . PHE A 1 356 ? 31.971 -2.048 -44.726 1.00 43.88 356 PHE A N 1
ATOM 2999 C CA . PHE A 1 356 ? 31.522 -2.969 -45.773 1.00 43.88 356 PHE A CA 1
ATOM 3000 C C . PHE A 1 356 ? 31.244 -2.226 -47.084 1.00 43.88 356 PHE A C 1
ATOM 3002 O O . PHE A 1 356 ? 31.592 -2.724 -48.148 1.00 43.88 356 PHE A O 1
ATOM 3009 N N . TYR A 1 357 ? 30.668 -1.020 -47.026 1.00 42.88 357 TYR A N 1
ATOM 3010 C CA . TYR A 1 357 ? 30.473 -0.162 -48.196 1.00 42.88 357 TYR A CA 1
ATOM 3011 C C . TYR A 1 357 ? 31.804 0.330 -48.767 1.00 42.88 357 TYR A C 1
ATOM 3013 O O . TYR A 1 357 ? 31.976 0.264 -49.977 1.00 42.88 357 TYR A O 1
ATOM 3021 N N . LEU A 1 358 ? 32.763 0.732 -47.926 1.00 44.75 358 LEU A N 1
ATOM 3022 C CA . LEU A 1 358 ? 34.128 1.090 -48.329 1.00 44.75 358 LEU A CA 1
ATOM 3023 C C . LEU A 1 358 ? 34.890 -0.103 -48.914 1.00 44.75 358 LEU A C 1
ATOM 3025 O O . LEU A 1 358 ? 35.559 0.061 -49.927 1.00 44.75 358 LEU A O 1
ATOM 3029 N N . ALA A 1 359 ? 34.749 -1.299 -48.336 1.00 44.16 359 ALA A N 1
ATOM 3030 C CA . ALA A 1 359 ? 35.337 -2.534 -48.859 1.00 44.16 359 ALA A CA 1
ATOM 3031 C C . ALA A 1 359 ? 34.704 -2.961 -50.197 1.00 44.16 359 ALA A C 1
ATOM 3033 O O . ALA A 1 359 ? 35.379 -3.488 -51.081 1.00 44.16 359 ALA A O 1
ATOM 3034 N N . LYS A 1 360 ? 33.404 -2.703 -50.378 1.00 38.53 360 LYS A N 1
ATOM 3035 C CA . LYS A 1 360 ? 32.691 -2.946 -51.638 1.00 38.53 360 LYS A CA 1
ATOM 3036 C C . LYS A 1 360 ? 33.061 -1.907 -52.705 1.00 38.53 360 LYS A C 1
ATOM 3038 O O . LYS A 1 360 ? 33.228 -2.277 -53.864 1.00 38.53 360 LYS A O 1
ATOM 3043 N N . PHE A 1 361 ? 33.276 -0.650 -52.308 1.00 38.81 361 PHE A N 1
ATOM 3044 C CA . PHE A 1 361 ? 33.786 0.420 -53.174 1.00 38.81 361 PHE A CA 1
ATOM 3045 C C . PHE A 1 361 ? 35.240 0.166 -53.598 1.00 38.81 361 PHE A C 1
ATOM 3047 O O . PHE A 1 361 ? 35.570 0.325 -54.770 1.00 38.81 361 PHE A O 1
ATOM 3054 N N . SER A 1 362 ? 36.103 -0.295 -52.687 1.00 40.03 362 SER A N 1
ATOM 3055 C CA . SER A 1 362 ? 37.493 -0.636 -53.012 1.00 40.03 362 SER A CA 1
ATOM 3056 C C . SER A 1 362 ? 37.600 -1.887 -53.891 1.00 40.03 362 SER A C 1
ATOM 3058 O O . SER A 1 362 ? 38.430 -1.909 -54.798 1.00 40.03 362 SER A O 1
ATOM 3060 N N . CYS A 1 363 ? 36.712 -2.878 -53.728 1.00 38.69 363 CYS A N 1
ATOM 3061 C CA . CYS A 1 363 ? 36.606 -4.006 -54.663 1.00 38.69 363 CYS A CA 1
ATOM 3062 C C . CYS A 1 363 ? 36.107 -3.594 -56.060 1.00 38.69 363 CYS A C 1
ATOM 3064 O O . CYS A 1 363 ? 36.573 -4.154 -57.047 1.00 38.69 363 CYS A O 1
ATOM 3066 N N . GLN A 1 364 ? 35.201 -2.617 -56.182 1.00 40.66 364 GLN A N 1
ATOM 3067 C CA . GLN A 1 364 ? 34.745 -2.133 -57.496 1.00 40.66 364 GLN A CA 1
ATOM 3068 C C . GLN A 1 364 ? 35.798 -1.283 -58.223 1.00 40.66 364 GLN A C 1
ATOM 3070 O O . GLN A 1 364 ? 35.886 -1.352 -59.447 1.00 40.66 364 GLN A O 1
ATOM 3075 N N . ILE A 1 365 ? 36.641 -0.548 -57.492 1.00 40.75 365 ILE A N 1
ATOM 3076 C CA . ILE A 1 365 ? 37.763 0.210 -58.073 1.00 40.75 365 ILE A CA 1
ATOM 3077 C C . ILE A 1 365 ? 38.875 -0.732 -58.575 1.00 40.75 365 ILE A C 1
ATOM 3079 O O . ILE A 1 365 ? 39.478 -0.468 -59.613 1.00 40.75 365 ILE A O 1
ATOM 3083 N N . LEU A 1 366 ? 39.093 -1.875 -57.914 1.00 37.97 366 LEU A N 1
ATOM 3084 C CA . LEU A 1 366 ? 40.061 -2.897 -58.345 1.00 37.97 366 LEU A CA 1
ATOM 3085 C C . LEU A 1 366 ? 39.643 -3.670 -59.610 1.00 37.97 366 LEU A C 1
ATOM 3087 O O . LEU A 1 366 ? 40.507 -4.210 -60.292 1.00 37.97 366 LEU A O 1
ATOM 3091 N N . TYR A 1 367 ? 38.355 -3.677 -59.971 1.00 36.00 367 TYR A N 1
ATOM 3092 C CA . TYR A 1 367 ? 37.876 -4.267 -61.231 1.00 36.00 367 TYR A CA 1
ATOM 3093 C C . TYR A 1 367 ? 37.908 -3.299 -62.428 1.00 36.00 367 TYR A C 1
ATOM 3095 O O . TYR A 1 367 ? 37.715 -3.740 -63.559 1.00 36.00 367 TYR A O 1
ATOM 3103 N N . PHE A 1 368 ? 38.181 -2.005 -62.215 1.00 36.03 368 PHE A N 1
ATOM 3104 C CA . PHE A 1 368 ? 38.231 -0.993 -63.284 1.00 36.03 368 PHE A CA 1
ATOM 3105 C C . PHE A 1 368 ? 39.648 -0.669 -63.796 1.00 36.03 368 PHE A C 1
ATOM 3107 O O . PHE A 1 368 ? 39.794 0.157 -64.693 1.00 36.03 368 PHE A O 1
ATOM 3114 N N . PHE A 1 369 ? 40.688 -1.335 -63.280 1.00 36.25 369 PHE A N 1
ATOM 3115 C CA . PHE A 1 369 ? 42.068 -1.226 -63.773 1.00 36.25 369 PHE A CA 1
ATOM 3116 C C . PHE A 1 369 ? 42.604 -2.596 -64.227 1.00 36.25 369 PHE A C 1
ATOM 3118 O O . PHE A 1 369 ? 43.334 -3.268 -63.499 1.00 36.25 369 PHE A O 1
ATOM 3125 N N . PRO A 1 370 ? 42.259 -3.016 -65.455 1.00 34.72 370 PRO A N 1
ATOM 3126 C CA . PRO A 1 370 ? 43.293 -3.497 -66.364 1.00 34.72 370 PRO A CA 1
ATOM 3127 C C . PRO A 1 370 ? 43.015 -2.983 -67.782 1.00 34.72 370 PRO A C 1
ATOM 3129 O O . PRO A 1 370 ? 42.481 -3.695 -68.623 1.00 34.72 370 PRO A O 1
ATOM 3132 N N . LEU A 1 371 ? 43.351 -1.722 -68.046 1.00 33.12 371 LEU A N 1
ATOM 3133 C CA . LEU A 1 371 ? 43.373 -1.152 -69.400 1.00 33.12 371 LEU A CA 1
ATOM 3134 C C . LEU A 1 371 ? 44.459 -0.072 -69.482 1.00 33.12 371 LEU A C 1
ATOM 3136 O O . LEU A 1 371 ? 44.221 1.070 -69.842 1.00 33.12 371 LEU A O 1
ATOM 3140 N N . PHE A 1 372 ? 45.670 -0.448 -69.075 1.00 36.81 372 PHE A N 1
ATOM 3141 C CA . PHE A 1 372 ? 46.908 0.202 -69.499 1.00 36.81 372 PHE A CA 1
ATOM 3142 C C . PHE A 1 372 ? 48.005 -0.862 -69.551 1.00 36.81 372 PHE A C 1
ATOM 3144 O O . PHE A 1 372 ? 48.810 -1.019 -68.632 1.00 36.81 372 PHE A O 1
ATOM 3151 N N . ARG A 1 373 ? 47.987 -1.631 -70.637 1.00 32.91 373 ARG A N 1
ATOM 3152 C CA . ARG A 1 373 ? 49.199 -2.116 -71.281 1.00 32.91 373 ARG A CA 1
ATOM 3153 C C . ARG A 1 373 ? 48.947 -2.281 -72.766 1.00 32.91 373 ARG A C 1
ATOM 3155 O O . ARG A 1 373 ? 47.904 -2.885 -73.095 1.00 32.91 373 ARG A O 1
#

Radius of gyration: 29.98 Å; chains: 1; bounding box: 80×57×102 Å

Secondary structure (DSSP, 8-state):
--GGGGGSS-------S-HHHHHHHHHHHHHHHTTS-GGGGPPPBTTGGGGGHHHHHHHHHHHHHHHHHHHHHHHHHHHS---HHHHHHHHHHHHS--GGGGGG-HHHHHHHHHHHHHHHHHHHHHHHHS-HHHHHHHHHHHHHHHHHHHHHHHHHHSS--SSHHHHTT-SS--HHHHHHHHHHHHHHHHHHHHHHHHHHTT--EEEEEEEEE------SS-----EEEEEEEEEHHHHHHHHHHHTT-S-GGGG--B-TT-HHHHHHHHHHHHHHHHHHHHHHHHHHHHHHHHHTT-TTS-HHHHHHHHHHHHHHHHHHHHHHHHHHHHHHHHHHHHHHHHHHHHHHHHHHHHHHHHHHHHHHHHTS-----